Protein AF-A0AAV9S2D0-F1 (afdb_monomer_lite)

Organism: NCBI:txid28760

pLDDT: mean 83.71, std 17.38, range [39.62, 98.62]

Radius of gyration: 31.61 Å; chains: 1; bounding box: 88×66×56 Å

Structure (mmCIF, N/CA/C/O backbone):
data_AF-A0AAV9S2D0-F1
#
_entry.id   AF-A0AAV9S2D0-F1
#
loop_
_atom_site.group_PDB
_atom_site.id
_atom_site.type_symbol
_atom_site.label_atom_id
_atom_site.label_alt_id
_atom_site.label_comp_id
_atom_site.label_asym_id
_atom_site.label_entity_id
_atom_site.label_seq_id
_atom_site.pdbx_PDB_ins_code
_atom_site.Cartn_x
_atom_site.Cartn_y
_atom_site.Cartn_z
_atom_site.occupancy
_atom_site.B_iso_or_equiv
_atom_site.auth_seq_id
_atom_site.auth_comp_id
_atom_site.auth_asym_id
_atom_site.auth_atom_id
_atom_site.pdbx_PDB_model_num
ATOM 1 N N . MET A 1 1 ? 46.816 37.861 12.479 1.00 41.47 1 MET A N 1
ATOM 2 C CA . MET A 1 1 ? 46.351 36.588 11.888 1.00 41.47 1 MET A CA 1
ATOM 3 C C . MET A 1 1 ? 45.526 36.971 10.681 1.00 41.47 1 MET A C 1
ATOM 5 O O . MET A 1 1 ? 44.568 37.700 10.866 1.00 41.47 1 MET A O 1
ATOM 9 N N . ALA A 1 2 ? 46.009 36.647 9.482 1.00 48.88 2 ALA A N 1
ATOM 10 C CA . ALA A 1 2 ? 45.462 37.140 8.220 1.00 48.88 2 ALA A CA 1
ATOM 11 C C . ALA A 1 2 ? 44.070 36.552 7.937 1.00 48.88 2 ALA A C 1
ATOM 13 O O . ALA A 1 2 ? 43.862 35.359 8.165 1.00 48.88 2 ALA A O 1
ATOM 14 N N . ASP A 1 3 ? 43.153 37.400 7.465 1.00 53.09 3 ASP A N 1
ATOM 15 C CA . ASP A 1 3 ? 41.814 37.025 7.012 1.00 53.09 3 ASP A CA 1
ATOM 16 C C . ASP A 1 3 ? 41.915 36.092 5.803 1.00 53.09 3 ASP A C 1
ATOM 18 O O . ASP A 1 3 ? 42.548 36.415 4.800 1.00 53.09 3 ASP A O 1
ATOM 22 N N . MET A 1 4 ? 41.318 34.912 5.933 1.00 60.84 4 MET A N 1
ATOM 23 C CA . MET A 1 4 ? 41.302 33.876 4.908 1.00 60.84 4 MET A CA 1
ATOM 24 C C . MET A 1 4 ? 40.082 34.110 4.006 1.00 60.84 4 MET A C 1
ATOM 26 O O . MET A 1 4 ? 38.946 34.057 4.483 1.00 60.84 4 MET A O 1
ATOM 30 N N . ASP A 1 5 ? 40.312 34.401 2.726 1.00 76.50 5 ASP A N 1
ATOM 31 C CA . ASP A 1 5 ? 39.260 34.724 1.755 1.00 76.50 5 ASP A CA 1
ATOM 32 C C . ASP A 1 5 ? 38.504 33.452 1.311 1.00 76.50 5 ASP A C 1
ATOM 34 O O . ASP A 1 5 ? 38.986 32.322 1.411 1.00 76.50 5 ASP A O 1
ATOM 38 N N . PHE A 1 6 ? 37.291 33.619 0.788 1.00 68.31 6 PHE A N 1
ATOM 39 C CA . PHE A 1 6 ? 36.457 32.574 0.197 1.00 68.31 6 PHE A CA 1
ATOM 40 C C . PHE A 1 6 ? 37.215 31.747 -0.857 1.00 68.31 6 PHE A C 1
ATOM 42 O O . PHE A 1 6 ? 37.008 30.536 -0.979 1.00 68.31 6 PHE A O 1
ATOM 49 N N . THR A 1 7 ? 38.145 32.379 -1.572 1.00 74.31 7 THR A N 1
ATOM 50 C CA . THR A 1 7 ? 39.033 31.732 -2.544 1.00 74.31 7 THR A CA 1
ATOM 51 C C . THR A 1 7 ? 39.986 30.725 -1.883 1.00 74.31 7 THR A C 1
ATOM 53 O O . THR A 1 7 ? 40.169 29.618 -2.399 1.00 74.31 7 THR A O 1
ATOM 56 N N . ASP A 1 8 ? 40.511 31.043 -0.697 1.00 75.38 8 ASP A N 1
ATOM 57 C CA . ASP A 1 8 ? 41.366 30.146 0.090 1.00 75.38 8 ASP A CA 1
ATOM 58 C C . ASP A 1 8 ? 40.566 28.955 0.631 1.00 75.38 8 ASP A C 1
ATOM 60 O O . ASP A 1 8 ? 41.028 27.813 0.617 1.00 75.38 8 ASP A O 1
ATOM 64 N N . LEU A 1 9 ? 39.315 29.194 1.026 1.00 73.00 9 LEU A N 1
ATOM 65 C CA . LEU A 1 9 ? 38.390 28.160 1.497 1.00 73.00 9 LEU A CA 1
ATOM 66 C C . LEU A 1 9 ? 38.052 27.145 0.390 1.00 73.00 9 LEU A C 1
ATOM 68 O O . LEU A 1 9 ? 38.014 25.934 0.631 1.00 73.00 9 LEU A O 1
ATOM 72 N N . ILE A 1 10 ? 37.884 27.621 -0.847 1.00 75.50 10 ILE A N 1
ATOM 73 C CA . ILE A 1 10 ? 37.704 26.772 -2.030 1.00 75.50 10 ILE A CA 1
ATOM 74 C C . ILE A 1 10 ? 38.987 25.988 -2.340 1.00 75.50 10 ILE A C 1
ATOM 76 O O . ILE A 1 10 ? 38.917 24.787 -2.620 1.00 75.50 10 ILE A O 1
ATOM 80 N N . ALA A 1 11 ? 40.159 26.621 -2.255 1.00 75.94 11 ALA A N 1
ATOM 81 C CA . ALA A 1 11 ? 41.440 25.951 -2.478 1.00 75.94 11 ALA A CA 1
ATOM 82 C C . ALA A 1 11 ? 41.682 24.825 -1.456 1.00 75.94 11 ALA A C 1
ATOM 84 O O . ALA A 1 11 ? 42.034 23.705 -1.840 1.00 75.94 11 ALA A O 1
ATOM 85 N N . VAL A 1 12 ? 41.395 25.073 -0.174 1.00 74.50 12 VAL A N 1
ATOM 86 C CA . VAL A 1 12 ? 41.460 24.069 0.899 1.00 74.50 12 VAL A CA 1
ATOM 87 C C . VAL A 1 12 ? 40.458 22.937 0.656 1.00 74.50 12 VAL A C 1
ATOM 89 O O . VAL A 1 12 ? 40.805 21.766 0.817 1.00 74.50 12 VAL A O 1
ATOM 92 N N . PHE A 1 13 ? 39.244 23.240 0.189 1.00 75.69 13 PHE A N 1
ATOM 93 C CA . PHE A 1 13 ? 38.253 22.220 -0.165 1.00 75.69 13 PHE A CA 1
ATOM 94 C C . PHE A 1 13 ? 38.715 21.327 -1.330 1.00 75.69 13 PHE A C 1
ATOM 96 O O . PHE A 1 13 ? 38.557 20.103 -1.274 1.00 75.69 13 PHE A O 1
ATOM 103 N N . TYR A 1 14 ? 39.324 21.901 -2.373 1.00 73.06 14 TYR A N 1
ATOM 104 C CA . TYR A 1 14 ? 39.870 21.127 -3.492 1.00 73.06 14 TYR A CA 1
ATOM 105 C C . TYR A 1 14 ? 41.105 20.309 -3.097 1.00 73.06 14 TYR A C 1
ATOM 107 O O . TYR A 1 14 ? 41.213 19.156 -3.525 1.00 73.06 14 TYR A O 1
ATOM 115 N N . LEU A 1 15 ? 41.980 20.842 -2.239 1.00 69.81 15 LEU A N 1
ATOM 116 C CA . LEU A 1 15 ? 43.112 20.107 -1.665 1.00 69.81 15 LEU A CA 1
ATOM 117 C C . LEU A 1 15 ? 42.633 18.926 -0.814 1.00 69.81 15 LEU A C 1
ATOM 119 O O . LEU A 1 15 ? 43.038 17.789 -1.059 1.00 69.81 15 LEU A O 1
ATOM 123 N N . TRP A 1 16 ? 41.674 19.150 0.085 1.00 69.75 16 TRP A N 1
ATOM 124 C CA . TRP A 1 16 ? 41.064 18.093 0.894 1.00 69.75 16 TRP A CA 1
ATOM 125 C C . TRP A 1 16 ? 40.368 17.028 0.031 1.00 69.75 16 TRP A C 1
ATOM 127 O O . TRP A 1 16 ? 40.470 15.825 0.288 1.00 69.75 16 TRP A O 1
ATOM 137 N N . ARG A 1 17 ? 39.694 17.435 -1.053 1.00 64.12 17 ARG A N 1
ATOM 138 C CA . ARG A 1 17 ? 39.047 16.515 -2.004 1.00 64.12 17 ARG A CA 1
ATOM 139 C C . ARG A 1 17 ? 40.062 15.711 -2.825 1.00 64.12 17 ARG A C 1
ATOM 141 O O . ARG A 1 17 ? 39.818 14.529 -3.097 1.00 64.12 17 ARG A O 1
ATOM 148 N N . ALA A 1 18 ? 41.194 16.309 -3.198 1.00 60.97 18 ALA A N 1
ATOM 149 C CA . ALA A 1 18 ? 42.311 15.616 -3.841 1.00 60.97 18 ALA A CA 1
ATOM 150 C C . ALA A 1 18 ? 42.959 14.595 -2.888 1.00 60.97 18 ALA A C 1
ATOM 152 O O . ALA A 1 18 ? 43.269 13.469 -3.291 1.00 60.97 18 ALA A O 1
ATOM 153 N N . GLU A 1 19 ? 43.063 14.935 -1.606 1.00 56.75 19 GLU A N 1
ATOM 154 C CA . GLU A 1 19 ? 43.605 14.071 -0.560 1.00 56.75 19 GLU A CA 1
ATOM 155 C C . GLU A 1 19 ? 42.662 12.902 -0.220 1.00 56.75 19 GLU A C 1
ATOM 157 O O . GLU A 1 19 ? 43.103 11.760 -0.093 1.00 56.75 19 GLU A O 1
ATOM 162 N N . LYS A 1 20 ? 41.338 13.114 -0.243 1.00 50.97 20 LYS A N 1
ATOM 163 C CA . LYS A 1 20 ? 40.341 12.032 -0.110 1.00 50.97 20 LYS A CA 1
ATOM 164 C C . LYS A 1 20 ? 40.320 11.069 -1.306 1.00 50.97 20 LYS A C 1
ATOM 166 O O . LYS A 1 20 ? 40.021 9.884 -1.132 1.00 50.97 20 LYS A O 1
ATOM 171 N N . ARG A 1 21 ? 40.658 11.538 -2.519 1.00 47.66 21 ARG A N 1
ATOM 172 C CA . ARG A 1 21 ? 40.880 10.671 -3.699 1.00 47.66 21 ARG A CA 1
ATOM 173 C C . ARG A 1 21 ? 42.168 9.851 -3.589 1.00 47.66 21 ARG A C 1
ATOM 175 O O . ARG A 1 21 ? 42.238 8.776 -4.182 1.00 47.66 21 ARG A O 1
ATOM 182 N N . ARG A 1 22 ? 43.125 10.264 -2.753 1.00 44.25 22 ARG A N 1
ATOM 183 C CA . ARG A 1 22 ? 44.229 9.420 -2.270 1.00 44.25 22 ARG A CA 1
ATOM 184 C C . ARG A 1 22 ? 43.786 8.532 -1.100 1.00 44.25 22 ARG A C 1
ATOM 186 O O . ARG A 1 22 ? 44.522 8.346 -0.133 1.00 44.25 22 ARG A O 1
ATOM 193 N N . ARG A 1 23 ? 42.627 7.865 -1.207 1.00 39.62 23 ARG A N 1
ATOM 194 C CA . ARG A 1 23 ? 42.456 6.582 -0.505 1.00 39.62 23 ARG A CA 1
ATOM 195 C C . ARG A 1 23 ? 43.651 5.731 -0.910 1.00 39.62 23 ARG A C 1
ATOM 197 O O . ARG A 1 23 ? 43.763 5.395 -2.087 1.00 39.62 23 ARG A O 1
ATOM 204 N N . ARG A 1 24 ? 44.560 5.482 0.043 1.00 41.97 24 ARG A N 1
ATOM 205 C CA . ARG A 1 24 ? 45.802 4.719 -0.127 1.00 41.97 24 ARG A CA 1
ATOM 206 C C . ARG A 1 24 ? 45.551 3.586 -1.118 1.00 41.97 24 ARG A C 1
ATOM 208 O O . ARG A 1 24 ? 44.893 2.603 -0.772 1.00 41.97 24 ARG A O 1
ATOM 215 N N . ARG A 1 25 ? 46.041 3.737 -2.357 1.00 41.62 25 ARG A N 1
ATOM 216 C CA . ARG A 1 25 ? 46.182 2.604 -3.272 1.00 41.62 25 ARG A CA 1
ATOM 217 C C . ARG A 1 25 ? 46.986 1.597 -2.476 1.00 41.62 25 ARG A C 1
ATOM 219 O O . ARG A 1 25 ? 48.093 1.920 -2.059 1.00 41.62 25 ARG A O 1
ATOM 226 N N . ARG A 1 26 ? 46.360 0.470 -2.139 1.00 41.50 26 ARG A N 1
ATOM 227 C CA . ARG A 1 26 ? 46.943 -0.573 -1.297 1.00 41.50 26 ARG A CA 1
ATOM 228 C C . ARG A 1 26 ? 48.332 -0.899 -1.880 1.00 41.50 26 ARG A C 1
ATOM 230 O O . ARG A 1 26 ? 48.385 -1.465 -2.970 1.00 41.50 26 ARG A O 1
ATOM 237 N N . PRO A 1 27 ? 49.438 -0.476 -1.232 1.00 42.09 27 PRO A N 1
ATOM 238 C CA . PRO A 1 27 ? 50.756 -0.399 -1.874 1.00 42.09 27 PRO A CA 1
ATOM 239 C C . PRO A 1 27 ? 51.387 -1.763 -2.147 1.00 42.09 27 PRO A C 1
ATOM 241 O O . PRO A 1 27 ? 52.429 -1.846 -2.784 1.00 42.09 27 PRO A O 1
ATOM 244 N N . TRP A 1 28 ? 50.770 -2.845 -1.673 1.00 46.47 28 TRP A N 1
ATOM 245 C CA . TRP A 1 28 ? 51.346 -4.184 -1.731 1.00 46.47 28 TRP A CA 1
ATOM 246 C C . TRP A 1 28 ? 51.490 -4.749 -3.144 1.00 46.47 28 TRP A C 1
ATOM 248 O O . TRP A 1 28 ? 52.231 -5.704 -3.325 1.00 46.47 28 TRP A O 1
ATOM 258 N N . VAL A 1 29 ? 50.814 -4.178 -4.146 1.00 47.47 29 VAL A N 1
ATOM 259 C CA . VAL A 1 29 ? 50.986 -4.617 -5.540 1.00 47.47 29 VAL A CA 1
ATOM 260 C C . VAL A 1 29 ? 52.260 -4.013 -6.156 1.00 47.47 29 VAL A C 1
ATOM 262 O O . VAL A 1 29 ? 52.779 -4.554 -7.119 1.00 47.47 29 VAL A O 1
ATOM 265 N N . HIS A 1 30 ? 52.821 -2.929 -5.601 1.00 49.16 30 HIS A N 1
ATOM 266 C CA . HIS A 1 30 ? 53.878 -2.178 -6.286 1.00 49.16 30 HIS A CA 1
ATOM 267 C C . HIS A 1 30 ? 55.286 -2.768 -6.169 1.00 49.16 30 HIS A C 1
ATOM 269 O O . HIS A 1 30 ? 56.038 -2.613 -7.118 1.00 49.16 30 HIS A O 1
ATOM 275 N N . GLN A 1 31 ? 55.659 -3.447 -5.077 1.00 51.59 31 GLN A N 1
ATOM 276 C CA . GLN A 1 31 ? 57.036 -3.960 -4.938 1.00 51.59 31 GLN A CA 1
ATOM 277 C C . GLN A 1 31 ? 57.376 -5.020 -5.994 1.00 51.59 31 GLN A C 1
ATOM 279 O O . GLN A 1 31 ? 58.451 -4.982 -6.576 1.00 51.59 31 GLN A O 1
ATOM 284 N N . ILE A 1 32 ? 56.425 -5.900 -6.311 1.00 52.31 32 ILE A N 1
ATOM 285 C CA . ILE A 1 32 ? 56.572 -6.907 -7.372 1.00 52.31 32 ILE A CA 1
ATOM 286 C C . ILE A 1 32 ? 56.631 -6.243 -8.759 1.00 52.31 32 ILE A C 1
ATOM 288 O O . ILE A 1 32 ? 57.372 -6.671 -9.636 1.00 52.31 32 ILE A O 1
ATOM 292 N N . LEU A 1 33 ? 55.874 -5.160 -8.952 1.00 51.34 33 LEU A N 1
ATOM 293 C CA . LEU A 1 33 ? 55.864 -4.400 -10.205 1.00 51.34 33 LEU A CA 1
ATOM 294 C C . LEU A 1 33 ? 57.087 -3.474 -10.361 1.00 51.34 33 LEU A C 1
ATOM 296 O O . LEU A 1 33 ? 57.372 -3.019 -11.462 1.00 51.34 33 LEU A O 1
ATOM 300 N N . GLN A 1 34 ? 57.809 -3.172 -9.276 1.00 53.88 34 GLN A N 1
ATOM 301 C CA . GLN A 1 34 ? 59.018 -2.337 -9.291 1.00 53.88 34 GLN A CA 1
ATOM 302 C C . GLN A 1 34 ? 60.242 -3.074 -9.853 1.00 53.88 34 GLN A C 1
ATOM 304 O O . GLN A 1 34 ? 61.177 -2.421 -10.297 1.00 53.88 34 GLN A O 1
ATOM 309 N N . GLY A 1 35 ? 60.221 -4.411 -9.887 1.00 52.03 35 GLY A N 1
ATOM 310 C CA . GLY A 1 35 ? 61.251 -5.242 -10.518 1.00 52.03 35 GLY A CA 1
ATOM 311 C C . GLY A 1 35 ? 61.026 -5.509 -12.009 1.00 52.03 35 GLY A C 1
ATOM 312 O O . GLY A 1 35 ? 61.763 -6.297 -12.586 1.00 52.03 35 GLY A O 1
ATOM 313 N N . TRP A 1 36 ? 60.026 -4.885 -12.645 1.00 50.81 36 TRP A N 1
ATOM 314 C CA . TRP A 1 36 ? 59.652 -5.151 -14.044 1.00 50.81 36 TRP A CA 1
ATOM 315 C C . TRP A 1 36 ? 60.776 -4.936 -15.062 1.00 50.81 36 TRP A C 1
ATOM 317 O O . TRP A 1 36 ? 60.791 -5.609 -16.087 1.00 50.81 36 TRP A O 1
ATOM 327 N N . GLU A 1 37 ? 61.721 -4.037 -14.786 1.00 46.72 37 GLU A N 1
ATOM 328 C CA . GLU A 1 37 ? 62.894 -3.833 -15.648 1.00 46.72 37 GLU A CA 1
ATOM 329 C C . GLU A 1 37 ? 64.014 -4.858 -15.404 1.00 46.72 37 GLU A C 1
ATOM 331 O O . GLU A 1 37 ? 64.834 -5.077 -16.290 1.00 46.72 37 GLU A O 1
ATOM 336 N N . GLN A 1 38 ? 64.051 -5.509 -14.234 1.00 49.97 38 GLN A N 1
ATOM 337 C CA . GLN A 1 38 ? 65.050 -6.536 -13.896 1.00 49.97 38 GLN A CA 1
ATOM 338 C C . GLN A 1 38 ? 64.558 -7.963 -14.172 1.00 49.97 38 GLN A C 1
ATOM 340 O O . GLN A 1 38 ? 65.356 -8.837 -14.496 1.00 49.97 38 GLN A O 1
ATOM 345 N N . PHE A 1 39 ? 63.250 -8.198 -14.071 1.00 46.94 39 PHE A N 1
ATOM 346 C CA . PHE A 1 39 ? 62.614 -9.498 -14.248 1.00 46.94 39 PHE A CA 1
ATOM 347 C C . PHE A 1 39 ? 61.685 -9.447 -15.455 1.00 46.94 39 PHE A C 1
ATOM 349 O O . PHE A 1 39 ? 60.468 -9.318 -15.328 1.00 46.94 39 PHE A O 1
ATOM 356 N N . GLY A 1 40 ? 62.260 -9.614 -16.642 1.00 45.50 40 GLY A N 1
ATOM 357 C CA . GLY A 1 40 ? 61.513 -9.890 -17.869 1.00 45.50 40 GLY A CA 1
ATOM 358 C C . GLY A 1 40 ? 60.777 -11.239 -17.871 1.00 45.50 40 GLY A C 1
ATOM 359 O O . GLY A 1 40 ? 60.435 -11.723 -18.943 1.00 45.50 40 GLY A O 1
ATOM 360 N N . ASP A 1 41 ? 60.522 -11.856 -16.713 1.00 50.78 41 ASP A N 1
ATOM 361 C CA . ASP A 1 41 ? 60.015 -13.218 -16.623 1.00 50.78 41 ASP A CA 1
ATOM 362 C C . ASP A 1 41 ? 58.794 -13.339 -15.707 1.00 50.78 41 ASP A C 1
ATOM 364 O O . ASP A 1 41 ? 58.880 -13.454 -14.482 1.00 50.78 41 ASP A O 1
ATOM 368 N N . TYR A 1 42 ? 57.622 -13.440 -16.340 1.00 51.53 42 TYR A N 1
ATOM 369 C CA . TYR A 1 42 ? 56.401 -13.975 -15.722 1.00 51.53 42 TYR A CA 1
ATOM 370 C C . TYR A 1 42 ? 56.629 -15.356 -15.069 1.00 51.53 42 TYR A C 1
ATOM 372 O O . TYR A 1 42 ? 55.866 -15.747 -14.182 1.00 51.53 42 TYR A O 1
ATOM 380 N N . HIS A 1 43 ? 57.684 -16.077 -15.470 1.00 54.88 43 HIS A N 1
ATOM 381 C CA . HIS A 1 43 ? 58.047 -17.398 -14.957 1.00 54.88 43 HIS A CA 1
ATOM 382 C C . HIS A 1 43 ? 58.367 -17.414 -13.456 1.00 54.88 43 HIS A C 1
ATOM 384 O O . HIS A 1 43 ? 58.095 -18.420 -12.799 1.00 54.88 43 HIS A O 1
ATOM 390 N N . HIS A 1 44 ? 58.865 -16.312 -12.885 1.00 58.19 44 HIS A N 1
ATOM 391 C CA . HIS A 1 44 ? 59.256 -16.274 -11.471 1.00 58.19 44 HIS A CA 1
ATOM 392 C C . HIS A 1 44 ? 58.141 -15.805 -10.536 1.00 58.19 44 HIS A C 1
ATOM 394 O O . HIS A 1 44 ? 58.060 -16.272 -9.403 1.00 58.19 44 HIS A O 1
ATOM 400 N N . LEU A 1 45 ? 57.210 -14.974 -11.011 1.00 70.81 45 LEU A N 1
ATOM 401 C CA . LEU A 1 45 ? 56.137 -14.438 -10.169 1.00 70.81 45 LEU A CA 1
ATOM 402 C C . LEU A 1 45 ? 55.228 -15.537 -9.603 1.00 70.81 45 LEU A C 1
ATOM 404 O O . LEU A 1 45 ? 54.894 -15.529 -8.419 1.00 70.81 45 LEU A O 1
ATOM 408 N N . LEU A 1 46 ? 54.825 -16.500 -10.437 1.00 73.44 46 LEU A N 1
ATOM 409 C CA . LEU A 1 46 ? 54.006 -17.617 -9.964 1.00 73.44 46 LEU A CA 1
ATOM 410 C C . LEU A 1 46 ? 54.777 -18.476 -8.952 1.00 73.44 46 LEU A C 1
ATOM 412 O O . LEU A 1 46 ? 54.178 -18.957 -7.992 1.00 73.44 46 LEU A O 1
ATOM 416 N N . GLN A 1 47 ? 56.090 -18.645 -9.143 1.00 76.31 47 GLN A N 1
ATOM 417 C CA . GLN A 1 47 ? 56.954 -19.392 -8.226 1.00 76.31 47 GLN A CA 1
ATOM 418 C C . GLN A 1 47 ? 57.096 -18.676 -6.876 1.00 76.31 47 GLN A C 1
ATOM 420 O O . GLN A 1 47 ? 56.969 -19.322 -5.842 1.00 76.31 47 GLN A O 1
ATOM 425 N N . GLU A 1 48 ? 57.265 -17.353 -6.870 1.00 78.94 48 GLU A N 1
ATOM 426 C CA . GLU A 1 48 ? 57.341 -16.546 -5.648 1.00 78.94 48 GLU A CA 1
ATOM 427 C C . GLU A 1 48 ? 56.014 -16.499 -4.891 1.00 78.94 48 GLU A C 1
ATOM 429 O O . GLU A 1 48 ? 55.979 -16.690 -3.676 1.00 78.94 48 GLU A O 1
ATOM 434 N N . LEU A 1 49 ? 54.898 -16.281 -5.597 1.00 79.62 49 LEU A N 1
ATOM 435 C CA . LEU A 1 49 ? 53.572 -16.275 -4.974 1.00 79.62 49 LEU A CA 1
ATOM 436 C C . LEU A 1 49 ? 53.251 -17.637 -4.356 1.00 79.62 49 LEU A C 1
ATOM 438 O O . LEU A 1 49 ? 52.600 -17.703 -3.320 1.00 79.62 49 LEU A O 1
ATOM 442 N N . ARG A 1 50 ? 53.750 -18.723 -4.950 1.00 82.00 50 ARG A N 1
ATOM 443 C CA . ARG A 1 50 ? 53.666 -20.087 -4.420 1.00 82.00 50 ARG A CA 1
ATOM 444 C C . ARG A 1 50 ? 54.467 -20.294 -3.117 1.00 82.00 50 ARG A C 1
ATOM 446 O O . ARG A 1 50 ? 54.304 -21.335 -2.487 1.00 82.00 50 ARG A O 1
ATOM 453 N N . LEU A 1 51 ? 55.311 -19.366 -2.671 1.00 84.38 51 LEU A N 1
ATOM 454 C CA . LEU A 1 51 ? 56.019 -19.485 -1.384 1.00 84.38 51 LEU A CA 1
ATOM 455 C C . LEU A 1 51 ? 55.215 -18.925 -0.196 1.00 84.38 51 LEU A C 1
ATOM 457 O O . LEU A 1 51 ? 55.543 -19.220 0.949 1.00 84.38 51 LEU A O 1
ATOM 461 N N . ASP A 1 52 ? 54.164 -18.140 -0.451 1.00 85.19 52 ASP A N 1
ATOM 462 C CA . ASP A 1 52 ? 53.334 -17.496 0.575 1.00 85.19 52 ASP A CA 1
ATOM 463 C C . ASP A 1 52 ? 51.852 -17.601 0.185 1.00 85.19 52 ASP A C 1
ATOM 465 O O . ASP A 1 52 ? 51.343 -16.822 -0.626 1.00 85.19 52 ASP A O 1
ATOM 469 N N . ASP A 1 53 ? 51.139 -18.552 0.795 1.00 82.12 53 ASP A N 1
ATOM 470 C CA . ASP A 1 53 ? 49.727 -18.827 0.492 1.00 82.12 53 ASP A CA 1
ATOM 471 C C . ASP A 1 53 ? 48.816 -17.612 0.747 1.00 82.12 53 ASP A C 1
ATOM 473 O O . ASP A 1 53 ? 47.842 -17.386 0.023 1.00 82.12 53 ASP A O 1
ATOM 477 N N . GLY A 1 54 ? 49.148 -16.768 1.728 1.00 82.00 54 GLY A N 1
ATOM 478 C CA . GLY A 1 54 ? 48.391 -15.555 2.020 1.00 82.00 54 GLY A CA 1
ATOM 479 C C . GLY A 1 54 ? 48.560 -14.491 0.934 1.00 82.00 54 GLY A C 1
ATOM 480 O O . GLY A 1 54 ? 47.618 -13.758 0.615 1.00 82.00 54 GLY A O 1
ATOM 481 N N . ARG A 1 55 ? 49.754 -14.360 0.346 1.00 78.31 55 ARG A N 1
ATOM 482 C CA . ARG A 1 55 ? 49.977 -13.515 -0.843 1.00 78.31 55 ARG A CA 1
ATOM 483 C C . ARG A 1 55 ? 49.334 -14.124 -2.080 1.00 78.31 55 ARG A C 1
ATOM 485 O O . ARG A 1 55 ? 48.665 -13.387 -2.805 1.00 78.31 55 ARG A O 1
ATOM 492 N N . PHE A 1 56 ? 49.458 -15.435 -2.269 1.00 83.31 56 PHE A N 1
ATOM 493 C CA . PHE A 1 56 ? 48.844 -16.168 -3.372 1.00 83.31 56 PHE A CA 1
ATOM 494 C C . PHE A 1 56 ? 47.334 -15.930 -3.428 1.00 83.31 56 PHE A C 1
ATOM 496 O O . PHE A 1 56 ? 46.811 -15.453 -4.436 1.00 83.31 56 PHE A O 1
ATOM 503 N N . GLN A 1 57 ? 46.639 -16.151 -2.309 1.00 80.56 57 GLN A N 1
ATOM 504 C CA . GLN A 1 57 ? 45.191 -15.989 -2.228 1.00 80.56 57 GLN A CA 1
ATOM 505 C C . GLN A 1 57 ? 44.754 -14.533 -2.385 1.00 80.56 57 GLN A C 1
ATOM 507 O O . GLN A 1 57 ? 43.708 -14.251 -2.963 1.00 80.56 57 GLN A O 1
ATOM 512 N N . ARG A 1 58 ? 45.549 -13.564 -1.924 1.00 77.44 58 ARG A N 1
ATOM 513 C CA . ARG A 1 58 ? 45.241 -12.143 -2.150 1.00 77.44 58 ARG A CA 1
ATOM 514 C C . ARG A 1 58 ? 45.424 -11.729 -3.609 1.00 77.44 58 ARG A C 1
ATOM 516 O O . ARG A 1 58 ? 44.659 -10.883 -4.075 1.00 77.44 58 ARG A O 1
ATOM 523 N N . PHE A 1 59 ? 46.413 -12.302 -4.293 1.00 78.00 59 PHE A N 1
ATOM 524 C CA . PHE A 1 59 ? 46.726 -12.006 -5.688 1.00 78.00 59 PHE A CA 1
ATOM 525 C C . PHE A 1 59 ? 45.736 -12.684 -6.643 1.00 78.00 59 PHE A C 1
ATOM 527 O O . PHE A 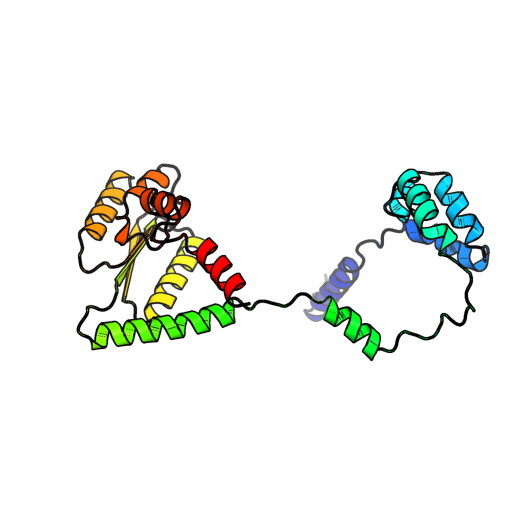1 59 ? 45.035 -11.994 -7.378 1.00 78.00 59 PHE A O 1
ATOM 534 N N . PHE A 1 60 ? 45.614 -14.014 -6.577 1.00 77.88 60 PHE A N 1
ATOM 535 C CA . PHE A 1 60 ? 44.751 -14.805 -7.461 1.00 77.88 60 PHE A CA 1
ATOM 536 C C . PHE A 1 60 ? 43.293 -14.885 -7.002 1.00 77.88 60 PHE A C 1
ATOM 538 O O . PHE A 1 60 ? 42.448 -15.327 -7.771 1.00 77.88 60 PHE A O 1
ATOM 545 N N . ARG A 1 61 ? 42.978 -14.461 -5.767 1.00 83.00 61 ARG A N 1
ATOM 546 C CA . ARG A 1 61 ? 41.638 -14.601 -5.153 1.00 83.00 61 ARG A CA 1
ATOM 547 C C . ARG A 1 61 ? 41.148 -16.051 -5.073 1.00 83.00 61 ARG A C 1
ATOM 549 O O . ARG A 1 61 ? 39.954 -16.283 -4.926 1.00 83.00 61 ARG A O 1
ATOM 556 N N . LEU A 1 62 ? 42.083 -16.996 -5.104 1.00 81.50 62 LEU A N 1
ATOM 557 C CA . LEU A 1 62 ? 41.869 -18.439 -5.064 1.00 81.50 62 LEU A CA 1
ATOM 558 C C . LEU A 1 62 ? 42.862 -19.066 -4.088 1.00 81.50 62 LEU A C 1
ATOM 560 O O . LEU A 1 62 ? 43.977 -18.562 -3.933 1.00 81.50 62 LEU A O 1
ATOM 564 N N . SER A 1 63 ? 42.482 -20.170 -3.447 1.00 86.31 63 SER A N 1
ATOM 565 C CA . SER A 1 63 ? 43.480 -21.019 -2.797 1.00 86.31 63 SER A CA 1
ATOM 566 C C . SER A 1 63 ? 44.397 -21.638 -3.854 1.00 86.31 63 SER A C 1
ATOM 568 O O . SER A 1 63 ? 44.048 -21.759 -5.031 1.00 86.31 63 SER A O 1
ATOM 570 N N . ARG A 1 64 ? 45.580 -22.073 -3.428 1.00 84.25 64 ARG A N 1
ATOM 571 C CA . ARG A 1 64 ? 46.526 -22.765 -4.303 1.00 84.25 64 ARG A CA 1
ATOM 572 C C . ARG A 1 64 ? 45.923 -24.019 -4.934 1.00 84.25 64 ARG A C 1
ATOM 574 O O . ARG A 1 64 ? 46.079 -24.228 -6.127 1.00 84.25 64 ARG A O 1
ATOM 581 N N . THR A 1 65 ? 45.184 -24.799 -4.149 1.00 86.69 65 THR A N 1
ATOM 582 C CA . THR A 1 65 ? 44.465 -25.990 -4.621 1.00 86.69 65 THR A CA 1
ATOM 583 C C . THR A 1 65 ? 43.452 -25.650 -5.709 1.00 86.69 65 THR A C 1
ATOM 585 O O . THR A 1 65 ? 43.528 -26.211 -6.792 1.00 86.69 65 THR A O 1
ATOM 588 N N . GLN A 1 66 ? 42.600 -24.645 -5.487 1.00 85.81 66 GLN A N 1
ATOM 589 C CA . GLN A 1 66 ? 41.638 -24.181 -6.492 1.00 85.81 66 GLN A CA 1
ATOM 590 C C . GLN A 1 66 ? 42.320 -23.713 -7.783 1.00 85.81 66 GLN A C 1
ATOM 592 O O . GLN A 1 66 ? 41.800 -23.928 -8.876 1.00 85.81 66 GLN A O 1
ATOM 597 N N . PHE A 1 67 ? 43.476 -23.058 -7.661 1.00 86.25 67 PHE A N 1
ATOM 598 C CA . PHE A 1 67 ? 44.255 -22.618 -8.810 1.00 86.25 67 PHE A CA 1
ATOM 599 C C . PHE A 1 67 ? 44.834 -23.797 -9.604 1.00 86.25 67 PHE A C 1
ATOM 601 O O . PHE A 1 67 ? 44.704 -23.803 -10.825 1.00 86.25 67 PHE A O 1
ATOM 608 N N . GLU A 1 68 ? 45.436 -24.795 -8.944 1.00 84.31 68 GLU A N 1
ATOM 609 C CA . GLU A 1 68 ? 45.952 -25.996 -9.623 1.00 84.31 68 GLU A CA 1
ATOM 610 C C . GLU A 1 68 ? 44.826 -26.822 -10.254 1.00 84.31 68 GLU A C 1
ATOM 612 O O . GLU A 1 68 ? 44.965 -27.274 -11.389 1.00 84.31 68 GLU A O 1
ATOM 617 N N . ASP A 1 69 ? 43.690 -26.968 -9.568 1.00 83.69 69 ASP A N 1
ATOM 618 C CA . ASP A 1 69 ? 42.519 -27.673 -10.095 1.00 83.69 69 ASP A CA 1
ATOM 619 C C . ASP A 1 69 ? 42.026 -26.999 -11.380 1.00 83.69 69 ASP A C 1
ATOM 621 O O . ASP A 1 69 ? 41.834 -27.653 -12.409 1.00 83.69 69 ASP A O 1
ATOM 625 N N . LEU A 1 70 ? 41.906 -25.669 -11.362 1.00 81.31 70 LEU A N 1
ATOM 626 C CA . LEU A 1 70 ? 41.511 -24.893 -12.531 1.00 81.31 70 LEU A CA 1
ATOM 627 C C . LEU A 1 70 ? 42.554 -25.001 -13.649 1.00 81.31 70 LEU A C 1
ATOM 629 O O . LEU A 1 70 ? 42.189 -25.265 -14.796 1.00 81.31 70 LEU A O 1
ATOM 633 N N . LEU A 1 71 ? 43.843 -24.880 -13.322 1.00 80.50 71 LEU A N 1
ATOM 634 C CA . LEU A 1 71 ? 44.939 -25.038 -14.276 1.00 80.50 71 LEU A CA 1
ATOM 635 C C . LEU A 1 71 ? 44.969 -26.447 -14.883 1.00 80.50 71 LEU A C 1
ATOM 637 O O . LEU A 1 71 ? 45.263 -26.583 -16.064 1.00 80.50 71 LEU A O 1
ATOM 641 N N . SER A 1 72 ? 44.601 -27.491 -14.143 1.00 80.69 72 SER A N 1
ATOM 642 C CA . SER A 1 72 ? 44.494 -28.852 -14.682 1.00 80.69 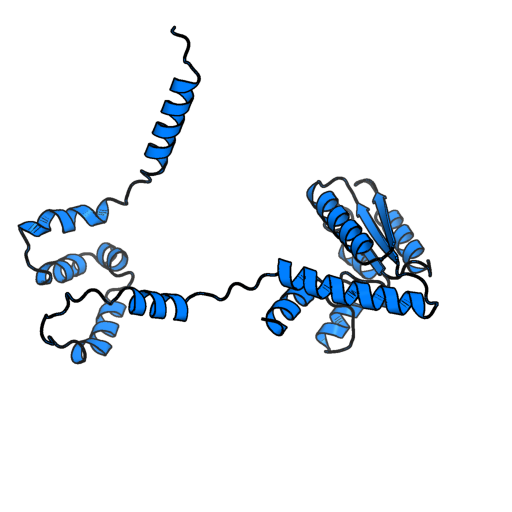72 SER A CA 1
ATOM 643 C C . SER A 1 72 ? 43.355 -28.983 -15.703 1.00 80.69 72 SER A C 1
ATOM 645 O O . SER A 1 72 ? 43.495 -29.687 -16.706 1.00 80.69 72 SER A O 1
ATOM 647 N N . CYS A 1 73 ? 42.260 -28.241 -15.497 1.00 78.50 73 CYS A N 1
ATOM 648 C CA . CYS A 1 73 ? 41.092 -28.239 -16.376 1.00 78.50 73 CYS A CA 1
ATOM 649 C C . CYS A 1 73 ? 41.339 -27.465 -17.675 1.00 78.50 73 CYS A C 1
ATOM 651 O O . CYS A 1 73 ? 40.924 -27.900 -18.752 1.00 78.50 73 CYS A O 1
ATOM 653 N N . VAL A 1 74 ? 41.997 -26.304 -17.587 1.00 75.88 74 VAL A N 1
ATOM 654 C CA . VAL A 1 74 ? 42.185 -25.410 -18.743 1.00 75.88 74 VAL A CA 1
ATOM 655 C C . VAL A 1 74 ? 43.587 -25.464 -19.338 1.00 75.88 74 VAL A C 1
ATOM 657 O O . VAL A 1 74 ? 43.760 -25.086 -20.489 1.00 75.88 74 VAL A O 1
ATOM 660 N N . GLY A 1 75 ? 44.581 -25.977 -18.615 1.00 68.00 75 GLY A N 1
ATOM 661 C CA . GLY A 1 75 ? 45.997 -25.920 -18.988 1.00 68.00 75 GLY A CA 1
ATOM 662 C C . GLY A 1 75 ? 46.304 -26.591 -20.321 1.00 68.00 75 GLY A C 1
ATOM 663 O O . GLY A 1 75 ? 47.020 -26.023 -21.133 1.00 68.00 75 GLY A O 1
ATOM 664 N N . ARG A 1 76 ? 45.672 -27.735 -20.623 1.00 63.34 76 ARG A N 1
ATOM 665 C CA . ARG A 1 76 ? 45.813 -28.406 -21.935 1.00 63.34 76 ARG A CA 1
ATOM 666 C C . ARG A 1 76 ? 45.175 -27.633 -23.097 1.00 63.34 76 ARG A C 1
ATOM 668 O O . ARG A 1 76 ? 45.425 -27.962 -24.250 1.00 63.34 76 ARG A O 1
ATOM 675 N N . ARG A 1 77 ? 44.321 -26.649 -22.799 1.00 64.31 77 ARG A N 1
ATOM 676 C CA . ARG A 1 77 ? 43.669 -25.756 -23.771 1.00 64.31 77 ARG A CA 1
ATOM 677 C C . ARG A 1 77 ? 44.415 -24.428 -23.934 1.00 64.31 77 ARG A C 1
ATOM 679 O O . ARG A 1 77 ? 44.098 -23.677 -24.850 1.00 64.31 77 ARG A O 1
ATOM 686 N N . ILE A 1 78 ? 45.390 -24.138 -23.070 1.00 62.34 78 ILE A N 1
ATOM 687 C CA . ILE A 1 78 ? 46.254 -22.961 -23.173 1.00 62.34 78 ILE A CA 1
ATOM 688 C C . ILE A 1 78 ? 47.440 -23.340 -24.068 1.00 62.34 78 ILE A C 1
ATOM 690 O O . ILE A 1 78 ? 48.402 -23.953 -23.617 1.00 62.34 78 ILE A O 1
ATOM 694 N N . GLY A 1 79 ? 47.351 -23.005 -25.354 1.00 56.31 79 GLY A N 1
ATOM 695 C CA . GLY A 1 79 ? 48.461 -23.093 -26.304 1.00 56.31 79 GLY A CA 1
ATOM 696 C C . GLY A 1 79 ? 48.972 -21.702 -26.678 1.00 56.31 79 GLY A C 1
ATOM 697 O O . GLY A 1 79 ? 48.191 -20.752 -26.739 1.00 56.31 79 GLY A O 1
ATOM 698 N N . LEU A 1 80 ? 50.273 -21.581 -26.956 1.00 52.19 80 LEU A N 1
ATOM 699 C CA . LEU A 1 80 ? 50.834 -20.408 -27.631 1.00 52.19 80 LEU A CA 1
ATOM 700 C C . LEU A 1 80 ? 50.342 -20.413 -29.085 1.00 52.19 80 LEU A C 1
ATOM 702 O O . LEU A 1 80 ? 50.915 -21.078 -29.942 1.00 52.19 80 LEU A O 1
ATOM 706 N N . GLN A 1 81 ? 49.239 -19.715 -29.347 1.00 50.91 81 GLN A N 1
ATOM 707 C CA . GLN A 1 81 ? 48.886 -19.285 -30.698 1.00 50.91 81 GLN A CA 1
ATOM 708 C C . GLN A 1 81 ? 49.590 -17.954 -30.975 1.00 50.91 81 GLN A C 1
ATOM 710 O O . GLN A 1 81 ? 49.780 -17.175 -30.039 1.00 50.91 81 GLN A O 1
ATOM 715 N N . ASP A 1 82 ? 49.999 -17.739 -32.231 1.00 44.84 82 ASP A N 1
ATOM 716 C CA . ASP A 1 82 ? 50.715 -16.556 -32.728 1.00 44.84 82 ASP A CA 1
ATOM 717 C C . ASP A 1 82 ? 50.442 -15.297 -31.897 1.00 44.84 82 ASP A C 1
ATOM 719 O O . ASP A 1 82 ? 49.307 -14.828 -31.776 1.00 44.84 82 ASP A O 1
ATOM 723 N N . THR A 1 83 ? 51.497 -14.725 -31.318 1.00 54.62 83 THR A N 1
ATOM 724 C CA . THR A 1 83 ? 51.438 -13.572 -30.412 1.00 54.62 83 THR A CA 1
ATOM 725 C C . THR A 1 83 ? 51.149 -12.249 -31.138 1.00 54.62 83 THR A C 1
ATOM 727 O O . THR A 1 83 ? 51.713 -11.212 -30.799 1.00 54.62 83 THR A O 1
ATOM 730 N N . ASN A 1 84 ? 50.210 -12.244 -32.087 1.00 45.09 84 ASN A N 1
ATOM 731 C CA . ASN A 1 84 ? 49.576 -11.043 -32.644 1.00 45.09 84 ASN A CA 1
ATOM 732 C C . ASN A 1 84 ? 48.486 -10.462 -31.713 1.00 45.09 84 ASN A C 1
ATOM 734 O O . ASN A 1 84 ? 47.665 -9.640 -32.119 1.00 45.09 84 ASN A O 1
ATOM 738 N N . TYR A 1 85 ? 48.496 -10.835 -30.430 1.00 47.50 85 TYR A N 1
ATOM 739 C CA . TYR A 1 85 ? 47.570 -10.386 -29.383 1.00 47.50 85 TYR A CA 1
ATOM 740 C C . TYR A 1 85 ? 47.801 -8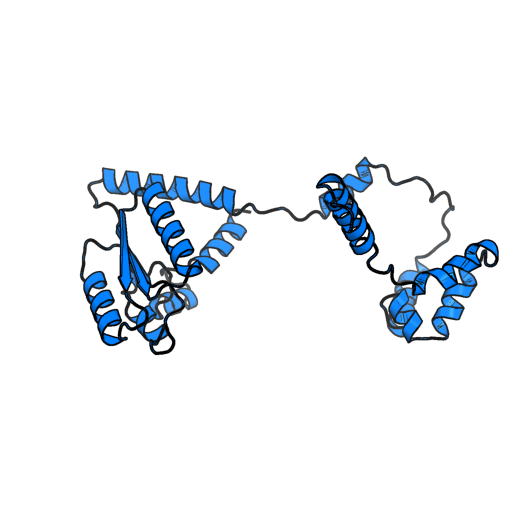.932 -28.916 1.00 47.50 85 TYR A C 1
ATOM 742 O O . TYR A 1 85 ? 47.798 -8.627 -27.723 1.00 47.50 85 TYR A O 1
ATOM 750 N N . ARG A 1 86 ? 47.982 -7.994 -29.853 1.00 48.78 86 ARG A N 1
ATOM 751 C CA . ARG A 1 86 ? 47.890 -6.547 -29.578 1.00 48.78 86 ARG A CA 1
ATOM 752 C C . ARG A 1 86 ? 47.008 -5.781 -30.565 1.00 48.78 86 ARG A C 1
ATOM 754 O O . ARG A 1 86 ? 47.092 -4.559 -30.635 1.00 48.78 86 ARG A O 1
ATOM 761 N N . GLY A 1 87 ? 46.098 -6.455 -31.264 1.00 54.34 87 GLY A N 1
ATOM 762 C CA . GLY A 1 87 ? 44.910 -5.770 -31.769 1.00 54.34 87 GLY A CA 1
ATOM 763 C C . GLY A 1 87 ? 44.017 -5.409 -30.583 1.00 54.34 87 GLY A C 1
ATOM 764 O O . GLY A 1 87 ? 43.479 -6.300 -29.930 1.00 54.34 87 GLY A O 1
ATOM 765 N N . CYS A 1 88 ? 43.876 -4.120 -30.261 1.00 58.62 88 CYS A N 1
ATOM 766 C CA . CYS A 1 88 ? 42.813 -3.693 -29.353 1.00 58.62 88 CYS A CA 1
ATOM 767 C C . CYS A 1 88 ? 41.492 -4.207 -29.933 1.00 58.62 88 CYS A C 1
ATOM 769 O O . CYS A 1 88 ? 41.212 -3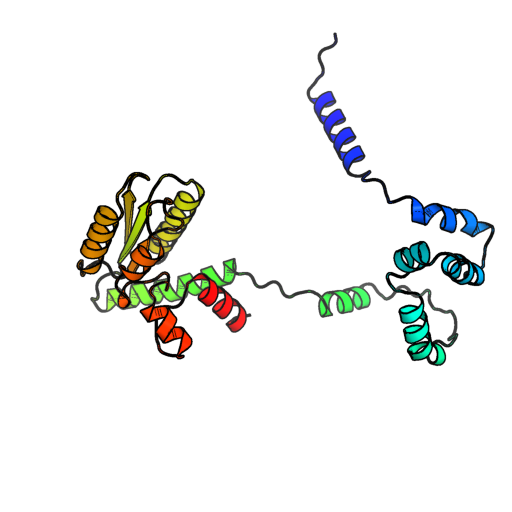.932 -31.101 1.0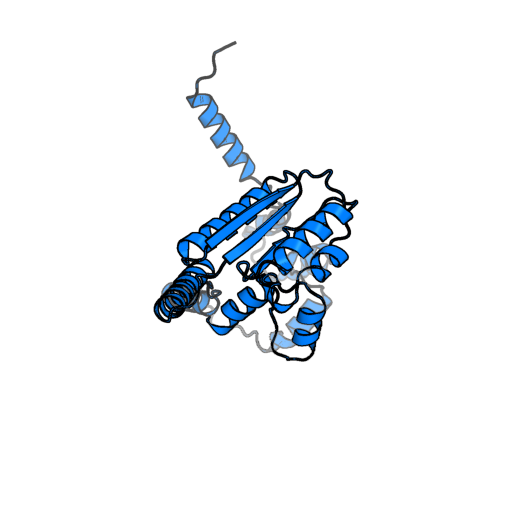0 58.62 88 CYS A O 1
ATOM 771 N N . ILE A 1 89 ? 40.701 -4.947 -29.145 1.00 65.00 89 ILE A N 1
ATOM 772 C CA . ILE A 1 89 ? 39.336 -5.308 -29.543 1.00 65.00 89 ILE A CA 1
ATOM 773 C C . ILE A 1 89 ? 38.658 -4.003 -29.984 1.00 65.00 89 ILE A C 1
ATOM 775 O O . ILE A 1 89 ? 38.639 -3.057 -29.179 1.00 65.00 89 ILE A O 1
ATOM 779 N N . PRO A 1 90 ? 38.150 -3.911 -31.228 1.00 80.19 90 PRO A N 1
ATOM 780 C CA . PRO A 1 90 ? 37.551 -2.688 -31.734 1.00 80.19 90 PRO A CA 1
ATOM 781 C C . PRO A 1 90 ? 36.534 -2.132 -30.739 1.00 80.19 90 PRO A C 1
ATOM 783 O O . PRO A 1 90 ? 35.780 -2.882 -30.115 1.00 80.19 90 PRO A O 1
ATOM 786 N N . THR A 1 91 ? 36.499 -0.808 -30.573 1.00 75.75 91 THR A N 1
ATOM 787 C CA . THR A 1 91 ? 35.614 -0.147 -29.597 1.00 75.75 91 THR A CA 1
ATOM 788 C C . THR A 1 91 ? 34.159 -0.600 -29.746 1.00 75.75 91 THR A C 1
ATOM 790 O O . THR A 1 91 ? 33.473 -0.786 -28.744 1.00 75.75 91 THR A O 1
ATOM 793 N N . ALA A 1 92 ? 33.717 -0.853 -30.982 1.00 76.81 92 ALA A N 1
ATOM 794 C CA . ALA A 1 92 ? 32.391 -1.378 -31.291 1.00 76.81 92 ALA A CA 1
ATOM 795 C C . ALA A 1 92 ? 32.152 -2.788 -30.722 1.00 76.81 92 ALA A C 1
ATOM 797 O O . ALA A 1 92 ? 31.115 -3.037 -30.112 1.00 76.81 92 ALA A O 1
ATOM 798 N N . GLU A 1 93 ? 33.116 -3.700 -30.852 1.00 77.00 93 GLU A N 1
ATOM 799 C CA . GLU A 1 93 ? 33.008 -5.059 -30.312 1.00 77.00 93 GLU A CA 1
ATOM 800 C C . GLU A 1 93 ? 33.045 -5.059 -28.784 1.00 77.00 93 GLU A C 1
ATOM 802 O O . GLU A 1 93 ? 32.201 -5.705 -28.158 1.00 77.00 93 GLU A O 1
ATOM 807 N N . ARG A 1 94 ? 33.932 -4.255 -28.178 1.00 74.88 94 ARG A N 1
ATOM 808 C CA . ARG A 1 94 ? 33.964 -4.034 -26.722 1.00 74.88 94 ARG A CA 1
ATOM 809 C C . ARG A 1 94 ? 32.628 -3.517 -26.206 1.00 74.88 94 ARG A C 1
ATOM 811 O O . ARG A 1 94 ? 32.118 -4.037 -25.220 1.00 74.88 94 ARG A O 1
ATOM 818 N N . LEU A 1 95 ? 32.057 -2.519 -26.881 1.00 76.62 95 LEU A N 1
ATOM 819 C CA . LEU A 1 95 ? 30.749 -1.978 -26.535 1.00 76.62 95 LEU A CA 1
ATOM 820 C C . LEU A 1 95 ? 29.658 -3.043 -26.693 1.00 76.62 95 LEU A C 1
ATOM 822 O O . LEU A 1 95 ? 28.836 -3.184 -25.800 1.00 76.62 95 LEU A O 1
ATOM 826 N N . SER A 1 96 ? 29.685 -3.847 -27.760 1.00 75.56 96 SER A N 1
ATOM 827 C CA . SER A 1 96 ? 28.704 -4.922 -27.975 1.00 75.56 96 SER A CA 1
ATOM 828 C C . SER A 1 96 ? 28.740 -5.994 -26.879 1.00 75.56 96 SER A C 1
ATOM 830 O O . SER A 1 96 ? 27.696 -6.523 -26.503 1.00 75.56 96 SER A O 1
ATOM 832 N N . ILE A 1 97 ? 29.928 -6.311 -26.354 1.00 73.50 97 ILE A N 1
ATOM 833 C CA . ILE A 1 97 ? 30.115 -7.267 -25.257 1.00 73.50 97 ILE A CA 1
ATOM 834 C C . ILE A 1 97 ? 29.644 -6.635 -23.944 1.00 73.50 97 ILE A C 1
ATOM 836 O O . ILE A 1 97 ? 28.892 -7.257 -23.200 1.00 73.50 97 ILE A O 1
ATOM 840 N N . CYS A 1 98 ? 30.013 -5.377 -23.682 1.00 71.25 98 CYS A N 1
ATOM 841 C CA . CYS A 1 98 ? 29.545 -4.649 -22.503 1.00 71.25 98 CYS A CA 1
ATOM 842 C C . CYS A 1 98 ? 28.020 -4.490 -22.485 1.00 71.25 98 CYS A C 1
ATOM 844 O O . CYS A 1 98 ? 27.419 -4.675 -21.436 1.00 71.25 98 CYS A O 1
ATOM 846 N N . LEU A 1 99 ? 27.395 -4.185 -23.625 1.00 73.06 99 LEU A N 1
ATOM 847 C CA . LEU A 1 99 ? 25.945 -4.029 -23.738 1.00 73.06 99 LEU A CA 1
ATOM 848 C C . LEU A 1 99 ? 25.210 -5.370 -23.645 1.00 73.06 99 LEU A C 1
ATOM 850 O O . LEU A 1 99 ? 24.146 -5.421 -23.042 1.00 73.06 99 LEU A O 1
ATOM 854 N N . ARG A 1 100 ? 25.794 -6.468 -24.151 1.00 70.75 100 ARG A N 1
ATOM 855 C CA . ARG A 1 100 ? 25.241 -7.825 -23.973 1.00 70.75 100 ARG A CA 1
ATOM 856 C C . ARG A 1 100 ? 25.176 -8.274 -22.513 1.00 70.75 100 ARG A C 1
ATOM 858 O O . ARG A 1 100 ? 24.342 -9.108 -22.182 1.00 70.75 100 ARG A O 1
ATOM 865 N N . HIS A 1 101 ? 26.039 -7.731 -21.658 1.00 75.25 101 HIS A N 1
ATOM 866 C CA . HIS A 1 101 ? 26.070 -8.018 -20.222 1.00 75.25 101 HIS A CA 1
ATOM 867 C C . HIS A 1 101 ? 25.626 -6.827 -19.362 1.00 75.25 101 HIS A C 1
ATOM 869 O O . HIS A 1 101 ? 25.764 -6.867 -18.138 1.00 75.25 101 HIS A O 1
ATOM 875 N N . ALA A 1 102 ? 25.109 -5.762 -19.977 1.00 82.19 102 ALA A N 1
ATOM 876 C CA . ALA A 1 102 ? 24.579 -4.629 -19.242 1.00 82.19 102 ALA A CA 1
ATOM 877 C C . ALA A 1 102 ? 23.215 -5.009 -18.666 1.00 82.19 102 ALA A C 1
ATOM 879 O O . ALA A 1 102 ? 22.348 -5.521 -19.372 1.00 82.19 102 ALA A O 1
ATOM 880 N N . ALA A 1 103 ? 23.025 -4.751 -17.373 1.00 84.50 103 ALA A N 1
ATOM 881 C CA . ALA A 1 103 ? 21.724 -4.919 -16.750 1.00 84.50 103 ALA A CA 1
ATOM 882 C C . ALA A 1 103 ? 20.703 -3.994 -17.427 1.00 84.50 103 ALA A C 1
ATOM 884 O O . ALA A 1 103 ? 20.970 -2.807 -17.637 1.00 84.50 103 ALA A O 1
ATOM 885 N N . VAL A 1 104 ? 19.527 -4.537 -17.735 1.00 87.31 104 VAL A N 1
ATOM 886 C CA . VAL A 1 104 ? 18.388 -3.734 -18.182 1.00 87.31 104 VAL A CA 1
ATOM 887 C C . VAL A 1 104 ? 17.847 -2.975 -16.974 1.00 87.31 104 VAL A C 1
ATOM 889 O O . VAL A 1 104 ? 17.544 -3.564 -15.936 1.00 87.31 104 VAL A O 1
ATOM 892 N N . VAL A 1 105 ? 17.757 -1.651 -17.091 1.00 89.12 105 VAL A N 1
ATOM 893 C CA . VAL A 1 105 ? 17.213 -0.801 -16.029 1.00 89.12 105 VAL A CA 1
ATOM 894 C C . VAL A 1 105 ? 15.693 -0.793 -16.134 1.00 89.12 105 VAL A C 1
ATOM 896 O O . VAL A 1 105 ? 15.139 -0.217 -17.067 1.00 89.12 105 VAL A O 1
ATOM 899 N N . ILE A 1 106 ? 15.018 -1.384 -15.150 1.00 92.81 106 ILE A N 1
ATOM 900 C CA . ILE A 1 106 ? 13.559 -1.312 -15.028 1.00 92.81 106 ILE A CA 1
ATOM 901 C C . ILE A 1 106 ? 13.198 -0.012 -14.301 1.00 92.81 106 ILE A C 1
ATOM 903 O O . ILE A 1 106 ? 13.465 0.155 -13.108 1.00 92.81 106 ILE A O 1
ATOM 907 N N . SER A 1 107 ? 12.592 0.931 -15.023 1.00 93.94 107 SER A N 1
ATOM 908 C CA . SER A 1 107 ? 12.176 2.225 -14.474 1.00 93.94 107 SER A CA 1
ATOM 909 C C . SER A 1 107 ? 10.839 2.109 -13.735 1.00 93.94 107 SER A C 1
ATOM 911 O O . SER A 1 107 ? 9.768 2.264 -14.321 1.00 93.94 107 SER A O 1
ATOM 913 N N . GLY A 1 108 ? 10.886 1.899 -12.415 1.00 93.88 108 GLY A N 1
ATOM 914 C CA . GLY A 1 108 ? 9.677 1.882 -11.577 1.00 93.88 108 GLY A CA 1
ATOM 915 C C . GLY A 1 108 ? 8.872 3.186 -11.642 1.00 93.88 108 GLY A C 1
ATOM 916 O O . GLY A 1 108 ? 7.648 3.168 -11.566 1.00 93.88 108 GLY A O 1
ATOM 917 N N . THR A 1 109 ? 9.538 4.322 -11.867 1.00 93.50 109 THR A N 1
ATOM 918 C CA . THR A 1 109 ? 8.881 5.626 -12.035 1.00 93.50 109 THR A CA 1
ATOM 919 C C . THR A 1 109 ? 8.033 5.686 -13.303 1.00 93.50 109 THR A C 1
ATOM 921 O O . THR A 1 109 ? 6.938 6.246 -13.293 1.00 93.50 109 THR A O 1
ATOM 924 N N . GLU A 1 110 ? 8.539 5.152 -14.414 1.00 94.19 110 GLU A N 1
ATOM 925 C CA . GLU A 1 110 ? 7.792 5.116 -15.672 1.00 94.19 110 GLU A CA 1
ATOM 926 C C . GLU A 1 110 ? 6.613 4.153 -15.577 1.00 94.19 110 GLU A C 1
ATOM 928 O O . GLU A 1 110 ? 5.494 4.517 -15.942 1.00 94.19 110 GLU A O 1
ATOM 933 N N . LEU A 1 111 ? 6.842 2.988 -14.969 1.00 94.44 111 LEU A N 1
ATOM 934 C CA . LEU A 1 111 ? 5.794 2.009 -14.731 1.00 94.44 111 LEU A CA 1
ATOM 935 C C . LEU A 1 111 ? 4.680 2.553 -13.831 1.00 94.44 111 LEU A C 1
ATOM 937 O O . LEU A 1 111 ? 3.504 2.432 -14.166 1.00 94.44 111 LEU A O 1
ATOM 941 N N . ALA A 1 112 ? 5.031 3.234 -12.738 1.00 93.94 112 ALA A N 1
ATOM 942 C CA . ALA A 1 112 ? 4.055 3.875 -11.863 1.00 93.94 112 ALA A CA 1
ATOM 943 C C . ALA A 1 112 ? 3.208 4.914 -12.617 1.00 93.94 112 ALA A C 1
ATOM 945 O O . ALA A 1 112 ? 1.995 4.953 -12.444 1.00 93.94 112 ALA A O 1
ATOM 946 N N . ARG A 1 113 ? 3.805 5.720 -13.510 1.00 94.25 113 ARG A N 1
ATOM 947 C CA . ARG A 1 113 ? 3.041 6.669 -14.348 1.00 94.25 113 ARG A CA 1
ATOM 948 C C . ARG A 1 113 ? 2.089 5.967 -15.309 1.00 94.25 113 ARG A C 1
ATOM 950 O O . ARG A 1 113 ? 1.011 6.491 -15.578 1.00 94.25 113 ARG A O 1
ATOM 957 N N . GLN A 1 114 ? 2.488 4.827 -15.866 1.00 94.81 114 GLN A N 1
ATOM 958 C CA . GLN A 1 114 ? 1.602 4.028 -16.703 1.00 94.81 114 GLN A CA 1
ATOM 959 C C . GLN A 1 114 ? 0.409 3.515 -15.888 1.00 94.81 114 GLN A C 1
ATOM 961 O O . GLN A 1 114 ? -0.727 3.795 -16.260 1.00 94.81 114 GLN A O 1
ATOM 966 N N . ILE A 1 115 ? 0.670 2.871 -14.749 1.00 95.12 115 ILE A N 1
ATOM 967 C CA . ILE A 1 115 ? -0.363 2.345 -13.846 1.00 95.12 115 ILE A CA 1
ATOM 968 C C . ILE A 1 115 ? -1.290 3.466 -13.358 1.00 95.12 115 ILE A C 1
ATOM 970 O O . ILE A 1 115 ? -2.502 3.297 -13.322 1.00 95.12 115 ILE A O 1
ATOM 974 N N . HIS A 1 116 ? -0.755 4.648 -13.048 1.00 95.19 116 HIS A N 1
ATOM 975 C CA . HIS A 1 116 ? -1.574 5.791 -12.648 1.00 95.19 116 HIS A CA 1
ATOM 976 C C . HIS A 1 116 ? -2.566 6.222 -13.734 1.00 95.19 116 HIS A C 1
ATOM 978 O O . HIS A 1 116 ? -3.704 6.546 -13.417 1.00 95.19 116 HIS A O 1
ATOM 984 N N . ARG A 1 117 ? -2.162 6.210 -15.011 1.00 95.81 117 ARG A N 1
ATOM 985 C CA . ARG A 1 117 ? -3.073 6.529 -16.123 1.00 95.81 117 ARG A CA 1
ATOM 986 C C . ARG A 1 117 ? -4.163 5.473 -16.292 1.00 95.81 117 ARG A C 1
ATOM 988 O O . ARG A 1 117 ? -5.300 5.837 -16.569 1.00 95.81 117 ARG A O 1
ATOM 995 N N . GLU A 1 118 ? -3.816 4.198 -16.116 1.00 96.44 118 GLU A N 1
ATOM 996 C CA . GLU A 1 118 ? -4.774 3.084 -16.129 1.00 96.44 118 GLU A CA 1
ATOM 997 C C . GLU A 1 118 ? -5.823 3.283 -15.019 1.00 96.44 118 GLU A C 1
ATOM 999 O O . GLU A 1 118 ? -7.010 3.389 -15.310 1.00 96.44 118 GLU A O 1
ATOM 1004 N N . ILE A 1 119 ? -5.376 3.480 -13.773 1.00 96.62 119 ILE A N 1
ATOM 1005 C CA . ILE A 1 119 ? -6.261 3.678 -12.615 1.00 96.62 119 ILE A CA 1
ATOM 1006 C C . ILE A 1 119 ? -7.118 4.939 -12.758 1.00 96.62 119 ILE A C 1
ATOM 1008 O O . ILE A 1 119 ? -8.300 4.910 -12.433 1.00 96.62 119 ILE A O 1
ATOM 1012 N N . GLN A 1 120 ? -6.550 6.053 -13.229 1.00 97.12 120 GLN A N 1
ATOM 1013 C CA . GLN A 1 120 ? -7.309 7.293 -13.396 1.00 97.12 120 GLN A CA 1
ATOM 1014 C C . GLN A 1 120 ? -8.478 7.097 -14.372 1.00 97.12 120 GLN A C 1
ATOM 1016 O O . GLN A 1 120 ? -9.591 7.530 -14.078 1.00 97.12 120 GLN A O 1
ATOM 1021 N N . ARG A 1 121 ? -8.245 6.397 -15.491 1.00 97.25 121 ARG A N 1
ATOM 1022 C CA . ARG A 1 121 ? -9.309 6.054 -16.441 1.00 97.25 121 ARG A CA 1
ATOM 1023 C C . ARG A 1 121 ? -10.372 5.174 -15.784 1.00 97.25 121 ARG A C 1
ATOM 1025 O O . ARG A 1 121 ? -11.554 5.470 -15.915 1.00 97.25 121 ARG A O 1
ATOM 1032 N N . ASP A 1 122 ? -9.963 4.153 -15.035 1.00 97.19 122 ASP A N 1
ATOM 1033 C CA . ASP A 1 122 ? -10.897 3.248 -14.354 1.00 97.19 122 ASP A CA 1
ATOM 1034 C C . ASP A 1 122 ? -11.764 3.996 -13.320 1.00 97.19 122 ASP A C 1
ATOM 1036 O O . ASP A 1 122 ? -12.963 3.742 -13.195 1.00 97.19 122 ASP A O 1
ATOM 1040 N N . VAL A 1 123 ? -11.188 4.967 -12.599 1.00 97.38 123 VAL A N 1
ATOM 1041 C CA . VAL A 1 123 ? -11.918 5.828 -11.653 1.00 97.38 123 VAL A CA 1
ATOM 1042 C C . VAL A 1 123 ? -12.898 6.752 -12.380 1.00 97.38 123 VAL A C 1
ATOM 1044 O O . VAL A 1 123 ? -14.031 6.921 -11.926 1.00 97.38 123 VAL A O 1
ATOM 1047 N N . GLU A 1 124 ? -12.485 7.358 -13.493 1.00 96.69 124 GLU A N 1
ATOM 1048 C CA . GLU A 1 124 ? -13.349 8.210 -14.317 1.00 96.69 124 GLU A CA 1
ATOM 1049 C C . GLU A 1 124 ? -14.532 7.420 -14.887 1.00 96.69 124 GLU A C 1
ATOM 1051 O O . GLU A 1 124 ? -15.675 7.869 -14.775 1.00 96.69 124 GLU A O 1
ATOM 1056 N N . GLU A 1 125 ? -14.283 6.220 -15.413 1.00 97.75 125 GLU A N 1
ATOM 1057 C CA . GLU A 1 125 ? -15.324 5.308 -15.886 1.00 97.75 125 GLU A CA 1
ATOM 1058 C C . GLU A 1 125 ? -16.274 4.922 -14.749 1.00 97.75 125 GLU A C 1
ATOM 1060 O O . GLU A 1 125 ? -17.490 5.033 -14.901 1.00 97.75 125 GLU A O 1
ATOM 1065 N N . LEU A 1 126 ? -15.753 4.531 -13.584 1.00 96.88 126 LEU A N 1
ATOM 1066 C CA . LEU A 1 126 ? -16.568 4.144 -12.431 1.00 96.88 126 LEU A CA 1
ATOM 1067 C C . LEU A 1 126 ? -17.531 5.264 -12.010 1.00 96.88 126 LEU A C 1
ATOM 1069 O O . LEU A 1 126 ? -18.720 5.006 -11.801 1.00 96.88 126 LEU A O 1
ATOM 1073 N N . VAL A 1 127 ? -17.041 6.505 -11.949 1.00 96.38 127 VAL A N 1
ATOM 1074 C CA . VAL A 1 127 ? -17.851 7.686 -11.613 1.00 96.38 127 VAL A CA 1
ATOM 1075 C C . VAL A 1 127 ? -18.849 8.024 -12.725 1.00 96.38 127 VAL A C 1
ATOM 1077 O O . VAL A 1 127 ? -19.995 8.361 -12.427 1.00 96.38 127 VAL A O 1
ATOM 1080 N N . ALA A 1 128 ? -18.465 7.898 -13.998 1.00 96.94 128 ALA A N 1
ATOM 1081 C CA . ALA A 1 128 ? -19.362 8.136 -15.132 1.00 96.94 128 ALA A CA 1
ATOM 1082 C C . ALA A 1 128 ? -20.561 7.170 -15.152 1.00 96.94 128 ALA A C 1
ATOM 1084 O O . ALA A 1 128 ? -21.654 7.553 -15.566 1.00 96.94 128 ALA A O 1
ATOM 1085 N N . HIS A 1 129 ? -20.388 5.951 -14.633 1.00 97.38 129 HIS A N 1
ATOM 1086 C CA . HIS A 1 129 ? -21.468 4.976 -14.444 1.00 97.38 129 HIS A CA 1
ATOM 1087 C C . HIS A 1 129 ? -22.364 5.264 -13.220 1.00 97.38 129 HIS A C 1
ATOM 1089 O O . HIS A 1 129 ? -23.213 4.445 -12.873 1.00 97.38 129 HIS A O 1
ATOM 1095 N N . GLY A 1 130 ? -22.198 6.411 -12.554 1.00 95.81 130 GLY A N 1
ATOM 1096 C CA . GLY A 1 130 ? -23.021 6.830 -11.416 1.00 95.81 130 GLY A CA 1
ATOM 1097 C C . GLY A 1 130 ? -22.590 6.246 -10.069 1.00 95.81 130 GLY A C 1
ATOM 1098 O O . GLY A 1 130 ? -23.287 6.446 -9.074 1.00 95.81 130 GLY A O 1
ATOM 1099 N N . ASN A 1 131 ? -21.452 5.546 -10.007 1.00 95.94 131 ASN A N 1
ATOM 1100 C CA . ASN A 1 131 ? -20.903 5.081 -8.737 1.00 95.94 131 ASN A CA 1
ATOM 1101 C C . ASN A 1 131 ? -20.242 6.233 -7.978 1.00 95.94 131 ASN A C 1
ATOM 1103 O O . ASN A 1 131 ? -19.778 7.222 -8.552 1.00 95.94 131 ASN A O 1
ATOM 1107 N N . MET A 1 132 ? -20.147 6.078 -6.661 1.00 94.38 132 MET A N 1
ATOM 1108 C CA . MET A 1 132 ? -19.409 7.032 -5.850 1.00 94.38 132 MET A CA 1
ATOM 1109 C C . MET A 1 132 ? -17.915 6.977 -6.132 1.00 94.38 132 MET A C 1
ATOM 1111 O O . MET A 1 132 ? -17.331 5.910 -6.312 1.00 94.38 132 MET A O 1
ATOM 1115 N N . ARG A 1 133 ? -17.294 8.158 -6.120 1.00 95.75 133 ARG A N 1
ATOM 1116 C CA . ARG A 1 133 ? -15.842 8.291 -6.207 1.00 95.75 133 ARG A CA 1
ATOM 1117 C C . ARG A 1 133 ? -15.199 7.514 -5.049 1.00 95.75 133 ARG A C 1
ATOM 1119 O O . ARG A 1 133 ? -15.624 7.720 -3.910 1.00 95.75 133 ARG A O 1
ATOM 1126 N N . PRO A 1 134 ? -14.177 6.677 -5.304 1.00 97.31 134 PRO A N 1
ATOM 1127 C CA . PRO A 1 134 ? -13.498 5.954 -4.241 1.00 97.31 134 PRO A CA 1
ATOM 1128 C C . PRO A 1 134 ? -12.920 6.904 -3.191 1.00 97.31 134 PRO A C 1
ATOM 1130 O O . PRO A 1 134 ? -12.485 8.023 -3.505 1.00 97.31 134 PRO A O 1
ATOM 1133 N N . HIS A 1 135 ? -12.905 6.441 -1.945 1.00 97.44 135 HIS A N 1
ATOM 1134 C CA . HIS A 1 135 ? -12.369 7.196 -0.821 1.00 97.44 135 HIS A CA 1
ATOM 1135 C C . HIS A 1 135 ? -11.336 6.388 -0.039 1.00 97.44 135 HIS A C 1
ATOM 1137 O O . HIS A 1 135 ? -11.612 5.265 0.392 1.00 97.44 135 HIS A O 1
ATOM 1143 N N . LEU A 1 136 ? -10.165 6.986 0.167 1.00 97.69 136 LEU A N 1
ATOM 1144 C CA . LEU A 1 136 ? -9.054 6.427 0.922 1.00 97.69 136 LEU A CA 1
ATOM 1145 C C . LEU A 1 136 ? -8.932 7.109 2.289 1.00 97.69 136 LEU A C 1
ATOM 1147 O O . LEU A 1 136 ? -8.520 8.264 2.384 1.00 97.69 136 LEU A O 1
ATOM 1151 N N . GLY A 1 137 ? -9.233 6.368 3.349 1.00 97.44 137 GLY A N 1
ATOM 1152 C CA . GLY A 1 137 ? -8.964 6.782 4.718 1.00 97.44 137 GLY A CA 1
ATOM 1153 C C . GLY A 1 137 ? -7.535 6.442 5.128 1.00 97.44 137 GLY A C 1
ATOM 1154 O O . GLY A 1 137 ? -7.097 5.300 4.978 1.00 97.44 137 GLY A O 1
ATOM 1155 N N . VAL A 1 138 ? -6.813 7.416 5.678 1.00 97.19 138 VAL A N 1
ATOM 1156 C CA . VAL A 1 138 ? -5.456 7.224 6.199 1.00 97.19 138 VAL A CA 1
ATOM 1157 C C . VAL A 1 138 ? -5.408 7.596 7.671 1.00 97.19 138 VAL A C 1
ATOM 1159 O O . VAL A 1 138 ? -5.803 8.698 8.039 1.00 97.19 138 VAL A O 1
ATOM 1162 N N . ILE A 1 139 ? -4.895 6.707 8.517 1.00 97.50 139 ILE A N 1
ATOM 1163 C CA . ILE A 1 139 ? -4.623 7.001 9.926 1.00 97.50 139 ILE A CA 1
ATOM 1164 C C . ILE A 1 139 ? -3.112 7.115 10.116 1.00 97.50 139 ILE A C 1
ATOM 1166 O O . ILE A 1 139 ? -2.361 6.210 9.749 1.00 97.50 139 ILE A O 1
ATOM 1170 N N . LEU A 1 140 ? -2.673 8.228 10.698 1.00 97.12 140 LEU A N 1
ATOM 1171 C CA . LEU A 1 140 ? -1.282 8.485 11.059 1.00 97.12 140 LEU A CA 1
ATOM 1172 C C . LEU A 1 140 ? -1.183 8.663 12.575 1.00 97.12 140 LEU A C 1
ATOM 1174 O O . LEU A 1 140 ? -1.891 9.496 13.140 1.00 97.12 140 LEU A O 1
ATOM 1178 N N . VAL A 1 141 ? -0.304 7.898 13.221 1.00 97.50 141 VAL A N 1
ATOM 1179 C CA . VAL A 1 141 ? -0.058 7.983 14.665 1.00 97.50 141 VAL A CA 1
ATOM 1180 C C . VAL A 1 141 ? 1.345 8.525 14.915 1.00 97.50 141 VAL A C 1
ATOM 1182 O O . VAL A 1 141 ? 2.326 7.973 14.425 1.00 97.50 141 VAL A O 1
ATOM 1185 N N . GLY A 1 142 ? 1.440 9.587 15.713 1.00 94.06 142 GLY A N 1
ATOM 1186 C CA . GLY A 1 142 ? 2.703 10.240 16.047 1.00 94.06 142 GLY A CA 1
ATOM 1187 C C . GLY A 1 142 ? 3.194 11.223 14.982 1.00 94.06 142 GLY A C 1
ATOM 1188 O O . GLY A 1 142 ? 2.468 11.592 14.063 1.00 94.06 142 GLY A O 1
ATOM 1189 N N . ASP A 1 143 ? 4.446 11.656 15.144 1.00 90.38 143 ASP A N 1
ATOM 1190 C CA . ASP A 1 143 ? 5.048 12.757 14.378 1.00 90.38 143 ASP A CA 1
ATOM 1191 C C . ASP A 1 143 ? 6.354 12.377 13.671 1.00 90.38 143 ASP A C 1
ATOM 1193 O O . ASP A 1 143 ? 7.215 13.219 13.414 1.00 90.38 143 ASP A O 1
ATOM 1197 N N . ASP A 1 144 ? 6.513 11.100 13.322 1.00 91.06 144 ASP A N 1
ATOM 1198 C CA . ASP A 1 144 ? 7.676 10.653 12.561 1.00 91.06 144 ASP A CA 1
ATOM 1199 C C . ASP A 1 144 ? 7.731 11.340 11.171 1.00 91.06 144 ASP A C 1
ATOM 1201 O O . ASP A 1 144 ? 6.814 11.172 10.354 1.00 91.06 144 ASP A O 1
ATOM 1205 N N . PRO A 1 145 ? 8.796 12.106 10.848 1.00 90.31 145 PRO A N 1
ATOM 1206 C CA . PRO A 1 145 ? 8.877 12.859 9.594 1.00 90.31 145 PRO A CA 1
ATOM 1207 C C . PRO A 1 145 ? 8.830 11.982 8.337 1.00 90.31 145 PRO A C 1
ATOM 1209 O O . PRO A 1 145 ? 8.346 12.420 7.283 1.00 90.31 145 PRO A O 1
ATOM 1212 N N . ALA A 1 146 ? 9.335 10.746 8.422 1.00 89.56 146 ALA A N 1
ATOM 1213 C CA . ALA A 1 146 ? 9.285 9.816 7.302 1.00 89.56 146 ALA A CA 1
ATOM 1214 C C . ALA A 1 146 ? 7.839 9.369 7.047 1.00 89.56 146 ALA A C 1
ATOM 1216 O O . ALA A 1 146 ? 7.369 9.463 5.911 1.00 89.56 146 ALA A O 1
ATOM 1217 N N . SER A 1 147 ? 7.106 8.995 8.095 1.00 90.75 147 SER A N 1
ATOM 1218 C CA . SER A 1 147 ? 5.681 8.645 8.041 1.00 90.75 147 SER A CA 1
ATOM 1219 C C . SER A 1 147 ? 4.827 9.768 7.449 1.00 90.75 147 SER A C 1
ATOM 1221 O O . SER A 1 147 ? 4.044 9.523 6.529 1.00 90.75 147 SER A O 1
ATOM 1223 N N . HIS A 1 148 ? 5.050 11.019 7.869 1.00 89.62 148 HIS A N 1
ATOM 1224 C CA . HIS A 1 148 ? 4.394 12.200 7.285 1.00 89.62 148 HIS A CA 1
ATOM 1225 C C . HIS A 1 148 ? 4.649 12.324 5.776 1.00 89.62 148 HIS A C 1
ATOM 1227 O O . HIS A 1 148 ? 3.731 12.575 4.990 1.00 89.62 148 HIS A O 1
ATOM 1233 N N . THR A 1 149 ? 5.891 12.102 5.343 1.00 91.88 149 THR A N 1
ATOM 1234 C CA . THR A 1 149 ? 6.262 12.141 3.921 1.00 91.88 149 THR A CA 1
ATOM 1235 C C . THR A 1 149 ? 5.580 11.024 3.126 1.00 91.88 149 THR A C 1
ATOM 1237 O O . THR A 1 149 ? 5.066 11.273 2.032 1.00 91.88 149 THR A O 1
ATOM 1240 N N . TYR A 1 150 ? 5.530 9.806 3.671 1.00 89.25 150 TYR A N 1
ATOM 1241 C CA . TYR A 1 150 ? 4.839 8.677 3.047 1.00 89.25 150 TYR A CA 1
ATOM 1242 C C . TYR A 1 150 ? 3.340 8.940 2.894 1.00 89.25 150 TYR A C 1
ATOM 1244 O O . TYR A 1 150 ? 2.806 8.788 1.794 1.00 89.25 150 TYR A O 1
ATOM 1252 N N . VAL A 1 151 ? 2.673 9.403 3.952 1.00 92.19 151 VAL A N 1
ATOM 1253 C CA . VAL A 1 151 ? 1.237 9.719 3.923 1.00 92.19 151 VAL A CA 1
ATOM 1254 C C . VAL A 1 151 ? 0.935 10.843 2.937 1.00 92.19 151 VAL A C 1
ATOM 1256 O O . VAL A 1 151 ? -0.007 10.735 2.149 1.00 92.19 151 VAL A O 1
ATOM 1259 N N . LYS A 1 152 ? 1.771 11.885 2.896 1.00 92.44 152 LYS A N 1
ATOM 1260 C CA . LYS A 1 152 ? 1.654 12.973 1.916 1.00 92.44 152 LYS A CA 1
ATOM 1261 C C . LYS A 1 152 ? 1.777 12.473 0.476 1.00 92.44 152 LYS A C 1
ATOM 1263 O O . LYS A 1 152 ? 1.052 12.930 -0.404 1.00 92.44 152 LYS A O 1
ATOM 1268 N N . ASN A 1 153 ? 2.688 11.539 0.216 1.00 92.06 153 ASN A N 1
ATOM 1269 C CA . ASN A 1 153 ? 2.835 10.955 -1.115 1.00 92.06 153 ASN A CA 1
ATOM 1270 C C . ASN A 1 153 ? 1.624 10.086 -1.488 1.00 92.06 153 ASN A C 1
ATOM 1272 O O . ASN A 1 153 ? 1.149 10.190 -2.618 1.00 92.06 153 ASN A O 1
ATOM 1276 N N . LYS A 1 154 ? 1.090 9.294 -0.546 1.00 90.44 154 LYS A N 1
ATOM 1277 C CA . LYS A 1 154 ? -0.118 8.470 -0.745 1.00 90.44 154 LYS A CA 1
ATOM 1278 C C . LYS A 1 154 ? -1.352 9.331 -1.045 1.00 90.44 154 LYS A C 1
ATOM 1280 O O . LYS A 1 154 ? -2.030 9.099 -2.040 1.00 90.44 154 LYS A O 1
ATOM 1285 N N . THR A 1 155 ? -1.598 10.368 -0.246 1.00 91.06 155 THR A N 1
ATOM 1286 C CA . THR A 1 155 ? -2.711 11.314 -0.465 1.00 91.06 155 THR A CA 1
ATOM 1287 C C . THR A 1 155 ? -2.548 12.098 -1.763 1.00 91.06 155 THR A C 1
ATOM 1289 O O . THR A 1 155 ? -3.495 12.223 -2.532 1.00 91.06 155 THR A O 1
ATOM 1292 N N . ARG A 1 156 ? -1.333 12.558 -2.090 1.00 92.00 156 ARG A N 1
ATOM 1293 C CA . ARG A 1 156 ? -1.069 13.205 -3.384 1.00 92.00 156 ARG A CA 1
ATOM 1294 C C . ARG A 1 156 ? -1.350 12.271 -4.561 1.00 92.00 156 ARG A C 1
ATOM 1296 O O . ARG A 1 156 ? -1.915 12.724 -5.554 1.00 92.00 156 ARG A O 1
ATOM 1303 N N . ALA A 1 157 ? -0.943 11.005 -4.471 1.00 92.50 157 ALA A N 1
ATOM 1304 C CA . ALA A 1 157 ? -1.235 10.014 -5.499 1.00 92.50 157 ALA A CA 1
ATOM 1305 C C . ALA A 1 157 ? -2.748 9.803 -5.633 1.00 92.50 157 ALA A C 1
ATOM 1307 O O . ALA A 1 157 ? -3.256 9.915 -6.741 1.00 92.50 157 ALA A O 1
ATOM 1308 N N . ALA A 1 158 ? -3.472 9.618 -4.524 1.00 94.25 158 ALA A N 1
ATOM 1309 C CA . ALA A 1 158 ? -4.931 9.504 -4.534 1.00 94.25 158 ALA A CA 1
ATOM 1310 C C . ALA A 1 158 ? -5.587 10.689 -5.265 1.00 94.25 158 ALA A C 1
ATOM 1312 O O . ALA A 1 158 ? -6.326 10.477 -6.223 1.00 94.25 158 ALA A O 1
ATOM 1313 N N . THR A 1 159 ? -5.216 11.925 -4.919 1.00 92.94 159 THR A N 1
ATOM 1314 C CA . THR A 1 159 ? -5.739 13.130 -5.580 1.00 92.94 159 THR A CA 1
ATOM 1315 C C . THR A 1 159 ? -5.466 13.145 -7.085 1.00 92.94 159 THR A C 1
ATOM 1317 O O . THR A 1 159 ? -6.367 13.454 -7.862 1.00 92.94 159 THR A O 1
ATOM 1320 N N . ILE A 1 160 ? -4.246 12.800 -7.517 1.00 92.19 160 ILE A N 1
ATOM 1321 C CA . ILE A 1 160 ? -3.884 12.741 -8.947 1.00 92.19 160 ILE A CA 1
ATOM 1322 C C . ILE A 1 160 ? -4.746 11.714 -9.691 1.00 92.19 160 ILE A C 1
ATOM 1324 O O . ILE A 1 160 ? -5.139 11.956 -10.826 1.00 92.19 160 ILE A O 1
ATOM 1328 N N . LEU A 1 161 ? -5.061 10.592 -9.044 1.00 95.62 161 LEU A N 1
ATOM 1329 C CA . LEU A 1 161 ? -5.863 9.504 -9.605 1.00 95.62 161 LEU A CA 1
ATOM 1330 C C . LEU A 1 161 ? -7.373 9.775 -9.556 1.00 95.62 161 LEU A C 1
ATOM 1332 O O . LEU A 1 161 ? -8.164 8.920 -9.942 1.00 95.62 161 LEU A O 1
ATOM 1336 N N . GLY A 1 162 ? -7.796 10.935 -9.043 1.00 95.38 162 GLY A N 1
ATOM 1337 C CA . GLY A 1 162 ? -9.208 11.230 -8.823 1.00 95.38 162 GLY A CA 1
ATOM 1338 C C . GLY A 1 162 ? -9.823 10.418 -7.679 1.00 95.38 162 GLY A C 1
ATOM 1339 O O . GLY A 1 162 ? -11.037 10.247 -7.630 1.00 95.38 162 GLY A O 1
ATOM 1340 N N . ILE A 1 163 ? -9.027 9.911 -6.748 1.00 97.31 163 ILE A N 1
ATOM 1341 C CA . ILE A 1 163 ? -9.496 9.242 -5.533 1.00 97.31 163 ILE A CA 1
ATOM 1342 C C . ILE A 1 163 ? -9.560 10.293 -4.424 1.00 97.31 163 ILE A C 1
ATOM 1344 O O . ILE A 1 163 ? -8.615 11.053 -4.217 1.00 97.31 163 ILE A O 1
ATOM 1348 N N . SER A 1 164 ? -10.687 10.363 -3.716 1.00 96.06 164 SER A N 1
ATOM 1349 C CA . SER A 1 164 ? -10.790 11.236 -2.542 1.00 96.06 164 SER A CA 1
ATOM 1350 C C . SER A 1 164 ? -10.033 10.616 -1.370 1.00 96.06 164 SER A C 1
ATOM 1352 O O . SER A 1 164 ? -9.965 9.394 -1.263 1.00 96.06 164 SER A O 1
ATOM 1354 N N . SER A 1 165 ? -9.436 11.420 -0.496 1.00 96.00 165 SER A N 1
ATOM 1355 C CA . SER A 1 165 ? -8.696 10.881 0.644 1.00 96.00 165 SER A CA 1
ATOM 1356 C C . SER A 1 165 ? -8.688 11.836 1.818 1.00 96.00 165 SER A C 1
ATOM 1358 O O . SER A 1 165 ? -8.454 13.025 1.610 1.00 96.00 165 SER A O 1
ATOM 1360 N N . ASP A 1 166 ? -8.812 11.293 3.023 1.00 94.25 166 ASP A N 1
ATOM 1361 C CA . ASP A 1 166 ? -8.666 12.034 4.270 1.00 94.25 166 ASP A CA 1
ATOM 1362 C C . ASP A 1 166 ? -7.582 11.397 5.139 1.00 94.25 166 ASP A C 1
ATOM 1364 O O . ASP A 1 166 ? -7.414 10.176 5.173 1.00 94.25 166 ASP A O 1
ATOM 1368 N N . THR A 1 167 ? -6.826 12.232 5.851 1.00 95.69 167 THR A N 1
ATOM 1369 C CA . THR A 1 167 ? -5.824 11.781 6.824 1.00 95.69 167 THR A CA 1
ATOM 1370 C C . THR A 1 167 ? -6.249 12.181 8.227 1.00 95.69 167 THR A C 1
ATOM 1372 O O . THR A 1 167 ? -6.375 13.365 8.536 1.00 95.69 167 THR A O 1
ATOM 1375 N N . VAL A 1 168 ? -6.431 11.188 9.092 1.00 96.56 168 VAL A N 1
ATOM 1376 C CA . VAL A 1 168 ? -6.694 11.367 10.516 1.00 96.56 168 VAL A CA 1
ATOM 1377 C C . VAL A 1 168 ? -5.380 11.221 11.269 1.00 96.56 168 VAL A C 1
ATOM 1379 O O . VAL A 1 168 ? -4.817 10.131 11.351 1.00 96.56 168 VAL A O 1
ATOM 1382 N N . VAL A 1 169 ? -4.900 12.326 11.834 1.00 96.69 169 VAL A N 1
ATOM 1383 C CA . VAL A 1 169 ? -3.699 12.330 12.675 1.00 96.69 169 VAL A CA 1
ATOM 1384 C C . VAL A 1 169 ? -4.095 12.093 14.134 1.00 96.69 169 VAL A C 1
ATOM 1386 O O . VAL A 1 169 ? -5.083 12.648 14.636 1.00 96.69 169 VAL A O 1
ATOM 1389 N N . ARG A 1 170 ? -3.333 11.243 14.816 1.00 97.69 170 ARG A N 1
ATOM 1390 C CA . ARG A 1 170 ? -3.434 10.966 16.249 1.00 97.69 170 ARG A CA 1
ATOM 1391 C C . ARG A 1 170 ? -2.076 11.176 16.914 1.00 97.69 170 ARG A C 1
ATOM 1393 O O . ARG A 1 170 ? -1.054 10.884 16.295 1.00 97.69 170 ARG A O 1
ATOM 1400 N N . PRO A 1 171 ? -2.043 11.679 18.159 1.00 97.38 171 PRO A N 1
ATOM 1401 C CA . PRO A 1 171 ? -0.789 11.818 18.885 1.00 97.38 171 PRO A CA 1
ATOM 1402 C C . PRO A 1 171 ? -0.171 10.441 19.137 1.00 97.38 171 PRO A C 1
ATOM 1404 O O . PRO A 1 171 ? -0.880 9.438 19.204 1.00 97.38 171 PRO A O 1
ATOM 1407 N N . SER A 1 172 ? 1.145 10.392 19.345 1.00 96.94 172 SER A N 1
ATOM 1408 C CA . SER A 1 172 ? 1.830 9.148 19.716 1.00 96.94 172 SER A CA 1
ATOM 1409 C C . SER A 1 172 ? 1.318 8.565 21.033 1.00 96.94 172 SER A C 1
ATOM 1411 O O . SER A 1 172 ? 1.478 7.378 21.251 1.00 96.94 172 SER A O 1
ATOM 1413 N N . SER A 1 173 ? 0.679 9.364 21.891 1.00 97.19 173 SER A N 1
ATOM 1414 C CA . SER A 1 173 ? 0.093 8.931 23.162 1.00 97.19 173 SER A CA 1
ATOM 1415 C C . SER A 1 173 ? -1.293 8.285 23.046 1.00 97.19 173 SER A C 1
ATOM 1417 O O . SER A 1 173 ? -1.863 7.950 24.079 1.00 97.19 173 SER A O 1
ATOM 1419 N N . VAL A 1 174 ? -1.866 8.169 21.839 1.00 98.12 174 VAL A N 1
ATOM 1420 C CA . VAL A 1 174 ? -3.182 7.536 21.632 1.00 98.12 174 VAL A CA 1
ATOM 1421 C C . VAL A 1 174 ? -3.179 6.113 22.193 1.00 98.12 174 VAL A C 1
ATOM 1423 O O . VAL A 1 174 ? -2.184 5.393 22.042 1.00 98.12 174 VAL A O 1
ATOM 1426 N N . SER A 1 175 ? -4.264 5.700 22.850 1.00 98.38 175 SER A N 1
ATOM 1427 C CA . SER A 1 175 ? -4.363 4.323 23.336 1.00 98.38 175 SER A CA 1
ATOM 1428 C C . SER A 1 175 ? -4.667 3.353 22.192 1.00 98.38 175 SER A C 1
ATOM 1430 O O . SER A 1 175 ? -5.138 3.737 21.115 1.00 98.38 175 SER A O 1
ATOM 1432 N N . GLN A 1 176 ? -4.404 2.065 22.415 1.00 98.50 176 GLN A N 1
ATOM 1433 C CA . GLN A 1 176 ? -4.775 1.041 21.442 1.00 98.50 176 GLN A CA 1
ATOM 1434 C C . GLN A 1 176 ? -6.298 0.982 21.268 1.00 98.50 176 GLN A C 1
ATOM 1436 O O . GLN A 1 176 ? -6.778 0.852 20.146 1.00 98.50 176 GLN A O 1
ATOM 1441 N N . GLU A 1 177 ? -7.056 1.105 22.355 1.00 98.44 177 GLU A N 1
ATOM 1442 C CA . GLU A 1 177 ? -8.520 1.092 22.354 1.00 98.44 177 GLU A CA 1
ATOM 1443 C C . GLU A 1 177 ? -9.077 2.243 21.508 1.00 98.44 177 GLU A C 1
ATOM 1445 O O . GLU A 1 177 ? -9.871 2.004 20.602 1.00 98.44 177 GLU A O 1
ATOM 1450 N N . GLU A 1 178 ? -8.582 3.468 21.717 1.00 98.38 178 GLU A N 1
ATOM 1451 C CA . GLU A 1 178 ? -8.982 4.647 20.938 1.00 98.38 178 GLU A CA 1
ATOM 1452 C C . GLU A 1 178 ? -8.676 4.485 19.439 1.00 98.38 178 GLU A C 1
ATOM 1454 O O . GLU A 1 178 ? -9.457 4.904 18.577 1.00 98.38 178 GLU A O 1
ATOM 1459 N N . LEU A 1 179 ? -7.534 3.875 19.105 1.00 98.44 179 LEU A N 1
ATOM 1460 C CA . LEU A 1 179 ? -7.160 3.602 17.719 1.00 98.44 179 LEU A CA 1
ATOM 1461 C C . LEU A 1 179 ? -8.072 2.542 17.082 1.00 98.44 179 LEU A C 1
ATOM 1463 O O . LEU A 1 179 ? -8.498 2.709 15.938 1.00 98.44 179 LEU A O 1
ATOM 1467 N N . LEU A 1 180 ? -8.400 1.475 17.812 1.00 98.62 180 LEU A N 1
ATOM 1468 C CA . LEU A 1 180 ? -9.300 0.420 17.344 1.00 98.62 180 LEU A CA 1
ATOM 1469 C C . LEU A 1 180 ? -10.733 0.935 17.152 1.00 98.62 180 LEU A C 1
ATOM 1471 O O . LEU A 1 180 ? -11.358 0.612 16.144 1.00 98.62 180 LEU A O 1
ATOM 1475 N N . GLU A 1 181 ? -11.233 1.786 18.050 1.00 98.56 181 GLU A N 1
ATOM 1476 C CA . GLU A 1 181 ? -12.539 2.445 17.901 1.00 98.56 181 GLU A CA 1
ATOM 1477 C C . GLU A 1 181 ? -12.595 3.341 16.657 1.00 98.56 181 GLU A C 1
ATOM 1479 O O . GLU A 1 181 ? -13.593 3.358 15.928 1.00 98.56 181 GLU A O 1
ATOM 1484 N N . LEU A 1 182 ? -11.511 4.071 16.371 1.00 98.38 182 LEU A N 1
ATOM 1485 C CA . LEU A 1 182 ? -11.407 4.874 15.154 1.00 98.38 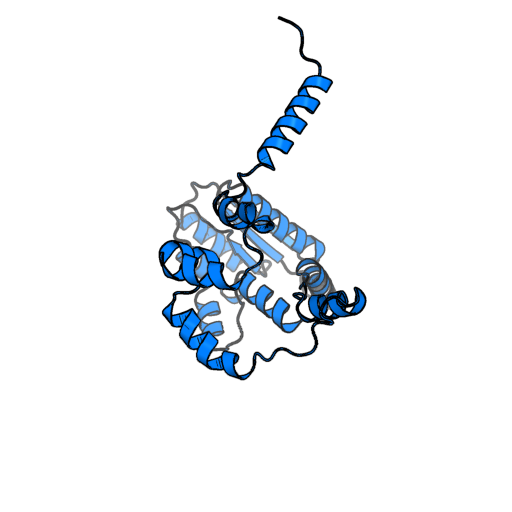182 LEU A CA 1
ATOM 1486 C C . LEU A 1 182 ? -11.453 3.998 13.894 1.00 98.38 182 LEU A C 1
ATOM 1488 O O . LEU A 1 182 ? -12.188 4.319 12.958 1.00 98.38 182 LEU A O 1
ATOM 1492 N N . ILE A 1 183 ? -10.694 2.901 13.872 1.00 98.56 183 ILE A N 1
ATOM 1493 C CA . ILE A 1 183 ? -10.680 1.950 12.752 1.00 98.56 183 ILE A CA 1
ATOM 1494 C C . ILE A 1 183 ? -12.073 1.356 12.543 1.00 98.56 183 ILE A C 1
ATOM 1496 O O . ILE A 1 183 ? -12.575 1.345 11.422 1.00 98.56 183 ILE A O 1
ATOM 1500 N N . ASP A 1 184 ? -12.737 0.939 13.618 1.00 98.50 184 ASP A N 1
ATOM 1501 C CA . ASP A 1 184 ? -14.088 0.382 13.582 1.00 98.50 184 ASP A CA 1
ATOM 1502 C C . ASP A 1 184 ? -15.116 1.391 13.036 1.00 98.50 184 ASP A C 1
ATOM 1504 O O . ASP A 1 184 ? -15.936 1.065 12.172 1.00 98.50 184 ASP A O 1
ATOM 1508 N N . LYS A 1 185 ? -15.016 2.665 13.438 1.00 98.31 185 LYS A N 1
ATOM 1509 C CA . LYS A 1 185 ? -15.825 3.748 12.862 1.00 98.31 185 LYS A CA 1
ATOM 1510 C C . LYS A 1 185 ? -15.606 3.888 11.351 1.00 98.31 185 LYS A C 1
ATOM 1512 O O . LYS A 1 185 ? -16.578 4.011 10.608 1.00 98.31 185 LYS A O 1
ATOM 1517 N N . MET A 1 186 ? -14.356 3.858 10.886 1.00 98.31 186 MET A N 1
ATOM 1518 C CA . MET A 1 186 ? -14.023 3.983 9.458 1.00 98.31 186 MET A CA 1
ATOM 1519 C C . MET A 1 186 ? -14.401 2.730 8.650 1.00 98.31 186 MET A C 1
ATOM 1521 O O . MET A 1 186 ? -14.815 2.827 7.492 1.00 98.31 186 MET A O 1
ATOM 1525 N N . ASN A 1 187 ? -14.344 1.548 9.261 1.00 98.31 187 ASN A N 1
ATOM 1526 C CA . ASN A 1 187 ? -14.845 0.314 8.661 1.00 98.31 187 ASN A CA 1
ATOM 1527 C C . ASN A 1 187 ? -16.355 0.384 8.408 1.00 98.31 187 ASN A C 1
ATOM 1529 O O . ASN A 1 187 ? -16.814 -0.026 7.344 1.00 98.31 187 ASN A O 1
ATOM 1533 N N . ARG A 1 188 ? -17.131 0.948 9.342 1.00 98.12 188 ARG A N 1
ATOM 1534 C CA . ARG A 1 188 ? -18.588 1.096 9.184 1.00 98.12 188 ARG A CA 1
ATOM 1535 C C . ARG A 1 188 ? -19.004 2.237 8.263 1.00 98.12 188 ARG A C 1
ATOM 1537 O O . ARG A 1 188 ? -20.139 2.246 7.791 1.00 98.12 188 ARG A O 1
ATOM 1544 N N . ASP A 1 189 ? -18.117 3.189 7.989 1.00 97.75 189 ASP A N 1
ATOM 1545 C CA . ASP A 1 189 ? -18.412 4.261 7.046 1.00 97.75 189 ASP A CA 1
ATOM 1546 C C . ASP A 1 189 ? -18.416 3.723 5.610 1.00 97.75 189 ASP A C 1
ATOM 1548 O O . ASP A 1 189 ? -17.377 3.429 5.019 1.00 97.75 189 ASP A O 1
ATOM 1552 N N . TRP A 1 190 ? -19.611 3.600 5.039 1.00 96.00 190 TRP A N 1
ATOM 1553 C CA . TRP A 1 190 ? -19.840 3.135 3.672 1.00 96.00 190 TRP A CA 1
ATOM 1554 C C . TRP A 1 190 ? -19.188 4.031 2.607 1.00 96.00 190 TRP A C 1
ATOM 1556 O O . TRP A 1 190 ? -18.995 3.587 1.477 1.00 96.00 190 TRP A O 1
ATOM 1566 N N . ARG A 1 191 ? -18.825 5.275 2.952 1.00 96.06 191 ARG A N 1
ATOM 1567 C CA . ARG A 1 191 ? -18.102 6.185 2.057 1.00 96.06 191 ARG A CA 1
ATOM 1568 C C . ARG A 1 191 ? -16.639 5.786 1.910 1.00 96.06 191 ARG A C 1
ATOM 1570 O O . ARG A 1 191 ? -16.076 6.017 0.849 1.00 96.06 191 ARG A O 1
ATOM 1577 N N . VAL A 1 192 ? -16.034 5.183 2.938 1.00 97.50 192 VAL A N 1
ATOM 1578 C CA . VAL A 1 192 ? -14.628 4.753 2.942 1.00 97.50 192 VAL A CA 1
ATOM 1579 C C . VAL A 1 192 ? -14.496 3.446 2.165 1.00 97.50 192 VAL A C 1
ATOM 1581 O O . VAL A 1 192 ? -14.980 2.405 2.613 1.00 97.50 192 VAL A O 1
ATOM 1584 N N . SER A 1 193 ? -13.822 3.497 1.016 1.00 97.31 193 SER A N 1
ATOM 1585 C CA . SER A 1 193 ? -13.579 2.336 0.148 1.00 97.31 193 SER A CA 1
ATOM 1586 C C . SER A 1 193 ? -12.309 1.576 0.531 1.00 97.31 193 SER A C 1
ATOM 1588 O O . SER A 1 193 ? -12.255 0.361 0.389 1.00 97.31 193 SER A O 1
ATOM 1590 N N . GLY A 1 194 ? -11.293 2.292 1.015 1.00 97.50 194 GLY A N 1
ATOM 1591 C CA . GLY A 1 194 ? -10.028 1.724 1.467 1.00 97.50 194 GLY A CA 1
ATOM 1592 C C . GLY A 1 194 ? -9.540 2.416 2.730 1.00 97.50 194 GLY A C 1
ATOM 1593 O O . GLY A 1 194 ? -9.742 3.619 2.897 1.00 97.50 194 GLY A O 1
ATOM 1594 N N . LEU A 1 195 ? -8.906 1.659 3.617 1.00 97.75 195 LEU A N 1
ATOM 1595 C CA . LEU A 1 195 ? -8.385 2.126 4.893 1.00 97.75 195 LEU A CA 1
ATOM 1596 C C . LEU A 1 195 ? -6.944 1.653 5.062 1.00 97.75 195 LEU A C 1
ATOM 1598 O O . LEU A 1 195 ? -6.633 0.487 4.821 1.00 97.75 195 LEU A O 1
ATOM 1602 N N . LEU A 1 196 ? -6.079 2.561 5.503 1.00 95.19 196 LEU A N 1
ATOM 1603 C CA . LEU A 1 196 ? -4.700 2.244 5.844 1.00 95.19 196 LEU A CA 1
ATOM 1604 C C . LEU A 1 196 ? -4.285 2.928 7.147 1.00 95.19 196 LEU A C 1
ATOM 1606 O O . LEU A 1 196 ? -4.639 4.082 7.400 1.00 95.19 196 LEU A O 1
ATOM 1610 N N . VAL A 1 197 ? -3.501 2.222 7.955 1.00 96.88 197 VAL A N 1
ATOM 1611 C CA . VAL A 1 197 ? -2.843 2.769 9.146 1.00 96.88 197 VAL A CA 1
ATOM 1612 C C . VAL A 1 197 ? -1.349 2.802 8.861 1.00 96.88 197 VAL A C 1
ATOM 1614 O O . VAL A 1 197 ? -0.752 1.774 8.549 1.00 96.88 197 VAL A O 1
ATOM 1617 N N . GLN A 1 198 ? -0.741 3.985 8.923 1.00 95.88 198 GLN A N 1
ATOM 1618 C CA . GLN A 1 198 ? 0.677 4.138 8.626 1.00 95.88 198 GLN A CA 1
ATOM 1619 C C . GLN A 1 198 ? 1.528 3.524 9.746 1.00 95.88 198 GLN A C 1
ATOM 1621 O O . GLN A 1 198 ? 1.411 3.918 10.903 1.00 95.88 198 GLN A O 1
ATOM 1626 N N . LEU A 1 199 ? 2.393 2.583 9.365 1.00 94.94 199 LEU A N 1
ATOM 1627 C CA . LEU A 1 199 ? 3.389 1.944 10.230 1.00 94.94 199 LEU A CA 1
ATOM 1628 C C . LEU A 1 199 ? 4.759 2.654 10.119 1.00 94.94 199 LEU A C 1
ATOM 1630 O O . LEU A 1 199 ? 5.035 3.253 9.068 1.00 94.94 199 LEU A O 1
ATOM 1634 N N . PRO A 1 200 ? 5.646 2.542 11.128 1.00 95.38 200 PRO A N 1
ATOM 1635 C CA . PRO A 1 200 ? 5.456 1.831 12.399 1.00 95.38 200 PRO A CA 1
ATOM 1636 C C . PRO A 1 200 ? 4.548 2.583 13.381 1.00 95.38 200 PRO A C 1
ATOM 1638 O O . PRO A 1 200 ? 4.404 3.802 13.294 1.00 95.38 200 PRO A O 1
ATOM 1641 N N . LEU A 1 201 ? 3.949 1.852 14.321 1.00 95.88 201 LEU A N 1
ATOM 1642 C CA . LEU A 1 201 ? 3.189 2.427 15.437 1.00 95.88 201 LEU A CA 1
ATOM 1643 C C . LEU A 1 201 ? 4.060 2.545 16.701 1.00 95.88 201 LEU A C 1
ATOM 1645 O O . LEU A 1 201 ? 5.089 1.879 16.802 1.00 95.88 201 LEU A O 1
ATOM 1649 N N . PRO A 1 202 ? 3.667 3.383 17.680 1.00 96.19 202 PRO A N 1
ATOM 1650 C CA . PRO A 1 202 ? 4.304 3.412 18.995 1.00 96.19 202 PRO A CA 1
ATOM 1651 C C . PRO A 1 202 ? 4.336 2.037 19.686 1.00 96.19 202 PRO A C 1
ATOM 1653 O O . PRO A 1 202 ? 3.386 1.266 19.569 1.00 96.19 202 PRO A O 1
ATOM 1656 N N . ASP A 1 203 ? 5.380 1.777 20.480 1.00 96.50 203 ASP A N 1
ATOM 1657 C CA . ASP A 1 203 ? 5.658 0.464 21.094 1.00 96.50 203 ASP A CA 1
ATOM 1658 C C . ASP A 1 203 ? 4.528 -0.094 21.980 1.00 96.50 203 ASP A C 1
ATOM 1660 O O . ASP A 1 203 ? 4.414 -1.308 22.154 1.00 96.50 203 ASP A O 1
ATOM 1664 N N . HIS A 1 204 ? 3.687 0.767 22.564 1.00 97.12 204 HIS A N 1
ATOM 1665 C CA . HIS A 1 204 ? 2.552 0.340 23.394 1.00 97.12 204 HIS A CA 1
ATOM 1666 C C . HIS A 1 204 ? 1.332 -0.114 22.581 1.00 97.12 204 HIS A C 1
ATOM 1668 O O . HIS A 1 204 ? 0.343 -0.543 23.174 1.00 97.12 204 HIS A O 1
ATOM 1674 N N . ILE A 1 205 ? 1.377 -0.022 21.248 1.00 98.06 205 ILE A N 1
ATOM 1675 C CA . ILE A 1 205 ? 0.300 -0.434 20.347 1.00 98.06 205 ILE A CA 1
ATOM 1676 C C . ILE A 1 205 ? 0.713 -1.695 19.591 1.00 98.06 205 ILE A C 1
ATOM 1678 O O . ILE A 1 205 ? 1.748 -1.754 18.930 1.00 98.06 205 ILE A O 1
ATOM 1682 N N . ASN A 1 206 ? -0.144 -2.713 19.619 1.00 98.19 206 ASN A N 1
ATOM 1683 C CA . ASN A 1 206 ? 0.079 -3.931 18.859 1.00 98.19 206 ASN A CA 1
ATOM 1684 C C . ASN A 1 206 ? -0.293 -3.728 17.378 1.00 98.19 206 ASN A C 1
ATOM 1686 O O . ASN A 1 206 ? -1.464 -3.796 16.998 1.00 98.19 206 ASN A O 1
ATOM 1690 N N . GLU A 1 207 ? 0.716 -3.552 16.521 1.00 97.31 207 GLU A N 1
ATOM 1691 C CA . GLU A 1 207 ? 0.536 -3.390 15.069 1.00 97.31 207 GLU A CA 1
ATOM 1692 C C . GLU A 1 207 ? -0.274 -4.520 14.426 1.00 97.31 207 GLU A C 1
ATOM 1694 O O . GLU A 1 207 ? -1.079 -4.277 13.527 1.00 97.31 207 GLU A O 1
ATOM 1699 N N . ARG A 1 208 ? -0.103 -5.767 14.887 1.00 97.12 208 ARG A N 1
ATOM 1700 C CA . ARG A 1 208 ? -0.835 -6.916 14.336 1.00 97.12 208 ARG A CA 1
ATOM 1701 C C . ARG A 1 208 ? -2.320 -6.846 14.672 1.00 97.12 208 ARG A C 1
ATOM 1703 O O . ARG A 1 208 ? -3.137 -7.173 13.812 1.00 97.12 208 ARG A O 1
ATOM 1710 N N . ALA A 1 209 ? -2.664 -6.433 15.891 1.00 97.94 209 ALA A N 1
ATOM 1711 C CA . ALA A 1 209 ? -4.052 -6.213 16.288 1.00 97.94 209 ALA A CA 1
ATOM 1712 C C . ALA A 1 209 ? -4.686 -5.105 15.437 1.00 97.94 209 ALA A C 1
ATOM 1714 O O . ALA A 1 209 ? -5.781 -5.291 14.917 1.00 97.94 209 ALA A O 1
ATOM 1715 N N . VAL A 1 210 ? -3.953 -4.012 15.209 1.00 98.19 210 VAL A N 1
ATOM 1716 C CA . VAL A 1 210 ? -4.386 -2.893 14.363 1.00 98.19 210 VAL A CA 1
ATOM 1717 C C . VAL A 1 210 ? -4.602 -3.318 12.907 1.00 98.19 210 VAL A C 1
ATOM 1719 O O . VAL A 1 210 ? -5.666 -3.060 12.350 1.00 98.19 210 VAL A O 1
ATOM 1722 N N . CYS A 1 211 ? -3.649 -4.032 12.299 1.00 97.44 211 CYS A N 1
ATOM 1723 C CA . CYS A 1 211 ? -3.782 -4.517 10.919 1.00 97.44 211 CYS A CA 1
ATOM 1724 C C . CYS A 1 211 ? -4.980 -5.464 10.747 1.00 97.44 211 CYS A C 1
ATOM 1726 O O . CYS A 1 211 ? -5.655 -5.430 9.725 1.00 97.44 211 CYS A O 1
ATOM 1728 N N . ASN A 1 212 ? -5.252 -6.309 11.745 1.00 98.06 212 ASN A N 1
ATOM 1729 C CA . ASN A 1 212 ? -6.383 -7.239 11.725 1.00 98.06 212 ASN A CA 1
ATOM 1730 C C . ASN A 1 212 ? -7.725 -6.591 12.099 1.00 98.06 212 ASN A C 1
ATOM 1732 O O . ASN A 1 212 ? -8.756 -7.242 11.959 1.00 98.06 212 ASN A O 1
ATOM 1736 N N . ALA A 1 213 ? -7.724 -5.352 12.598 1.00 98.31 213 ALA A N 1
ATOM 1737 C CA . ALA A 1 213 ? -8.943 -4.607 12.890 1.00 98.31 213 ALA A CA 1
ATOM 1738 C C . ALA A 1 213 ? -9.503 -3.895 11.652 1.00 98.31 213 ALA A C 1
ATOM 1740 O O . ALA A 1 213 ? -10.689 -3.578 11.616 1.00 98.31 213 ALA A O 1
ATOM 1741 N N . ILE A 1 214 ? -8.679 -3.636 10.633 1.00 98.50 214 ILE A N 1
ATOM 1742 C CA . ILE A 1 214 ? -9.138 -3.107 9.343 1.00 98.50 214 ILE A CA 1
ATOM 1743 C C . ILE A 1 214 ? -9.979 -4.185 8.653 1.00 98.50 214 ILE A C 1
ATOM 1745 O O . ILE A 1 214 ? -9.558 -5.334 8.590 1.00 98.50 214 ILE A O 1
ATOM 1749 N N . ALA A 1 215 ? -11.154 -3.836 8.120 1.00 98.38 215 ALA A N 1
ATOM 1750 C CA . ALA A 1 215 ? -11.990 -4.800 7.403 1.00 98.38 215 ALA A CA 1
ATOM 1751 C C . ALA A 1 215 ? -11.237 -5.374 6.178 1.00 98.38 215 ALA A C 1
ATOM 1753 O O . ALA A 1 215 ? -10.661 -4.586 5.421 1.00 98.38 215 ALA A O 1
ATOM 1754 N N . PRO A 1 216 ? -11.237 -6.703 5.930 1.00 98.00 216 PRO A N 1
ATOM 1755 C CA . PRO A 1 216 ? -10.451 -7.312 4.849 1.00 98.00 216 PRO A CA 1
ATOM 1756 C C . PRO A 1 216 ? -10.707 -6.698 3.467 1.00 98.00 216 PRO A C 1
ATOM 1758 O O . PRO A 1 216 ? -9.792 -6.572 2.658 1.00 98.00 216 PRO A O 1
ATOM 1761 N N . GLU A 1 217 ? -11.950 -6.313 3.191 1.00 97.56 217 GLU A N 1
ATOM 1762 C CA . GLU A 1 217 ? -12.382 -5.682 1.945 1.00 97.56 217 GLU A CA 1
ATOM 1763 C C . GLU A 1 217 ? -11.914 -4.227 1.789 1.00 97.56 217 GLU A C 1
ATOM 1765 O O . GLU A 1 217 ? -11.866 -3.730 0.665 1.00 97.56 217 GLU A O 1
ATOM 1770 N N . LYS A 1 218 ? -11.537 -3.563 2.889 1.00 98.25 218 LYS A N 1
ATOM 1771 C CA . LYS A 1 218 ? -10.988 -2.198 2.904 1.00 98.25 218 LYS A CA 1
ATOM 1772 C C . LYS A 1 218 ? -9.472 -2.158 3.122 1.00 98.25 218 LYS A C 1
ATOM 1774 O O . LYS A 1 218 ? -8.887 -1.082 3.037 1.00 98.25 218 LYS A O 1
ATOM 1779 N N . ASP A 1 219 ? -8.834 -3.290 3.403 1.00 97.69 219 ASP A N 1
ATOM 1780 C CA . ASP A 1 219 ? -7.397 -3.408 3.678 1.00 97.69 219 ASP A CA 1
ATOM 1781 C C . ASP A 1 219 ? -6.561 -3.265 2.396 1.00 97.69 219 ASP A C 1
ATOM 1783 O O . ASP A 1 219 ? -6.142 -4.240 1.774 1.00 97.69 219 ASP A O 1
ATOM 1787 N N . VAL A 1 220 ? -6.327 -2.018 1.988 1.00 96.25 220 VAL A N 1
ATOM 1788 C CA . VAL A 1 220 ? -5.580 -1.690 0.762 1.00 96.25 220 VAL A CA 1
ATOM 1789 C C . VAL A 1 220 ? -4.069 -1.899 0.889 1.00 96.25 220 VAL A C 1
ATOM 1791 O O . VAL A 1 220 ? -3.392 -1.998 -0.132 1.00 96.25 220 VAL A O 1
ATOM 1794 N N . ASP A 1 221 ? -3.537 -1.982 2.113 1.00 94.12 221 ASP A N 1
ATOM 1795 C CA . ASP A 1 221 ? -2.130 -2.332 2.359 1.00 94.12 221 ASP A CA 1
ATOM 1796 C C . ASP A 1 221 ? -1.920 -3.861 2.420 1.00 94.12 221 ASP A C 1
ATOM 1798 O O . ASP A 1 221 ? -0.779 -4.320 2.364 1.00 94.12 221 ASP A O 1
ATOM 1802 N N . GLY A 1 222 ? -2.994 -4.660 2.465 1.00 96.38 222 GLY A N 1
ATOM 1803 C CA . GLY A 1 222 ? -2.966 -6.121 2.351 1.00 96.38 222 GLY A CA 1
ATOM 1804 C C . GLY A 1 222 ? -2.390 -6.844 3.571 1.00 96.38 222 GLY A C 1
ATOM 1805 O O . GLY A 1 222 ? -1.889 -7.961 3.433 1.00 96.38 222 GLY A O 1
ATOM 1806 N N . PHE A 1 223 ? -2.399 -6.222 4.752 1.00 96.75 223 PHE A N 1
ATOM 1807 C CA . PHE A 1 223 ? -1.766 -6.767 5.960 1.00 96.75 223 PHE A CA 1
ATOM 1808 C C . PHE A 1 223 ? -2.696 -7.582 6.855 1.00 96.75 223 PHE A C 1
ATOM 1810 O O . PHE A 1 223 ? -2.216 -8.267 7.771 1.00 96.75 223 PHE A O 1
ATOM 1817 N N . HIS A 1 224 ? -4.004 -7.550 6.603 1.00 98.38 224 HIS A N 1
ATOM 1818 C CA . HIS A 1 224 ? -4.953 -8.353 7.351 1.00 98.38 224 HIS A CA 1
ATOM 1819 C C . HIS A 1 224 ? -4.670 -9.843 7.127 1.00 98.38 224 HIS A C 1
ATOM 1821 O O . HIS A 1 224 ? -4.547 -10.320 5.998 1.00 98.38 224 HIS A O 1
ATOM 1827 N N . ILE A 1 225 ? -4.632 -10.616 8.217 1.00 97.88 225 ILE A N 1
ATOM 1828 C CA . ILE A 1 225 ? -4.416 -12.068 8.182 1.00 97.88 225 ILE A CA 1
ATOM 1829 C C . ILE A 1 225 ? -5.337 -12.825 7.210 1.00 97.88 225 ILE A C 1
ATOM 1831 O O . ILE A 1 225 ? -4.903 -13.808 6.619 1.00 97.88 225 ILE A O 1
ATOM 1835 N N . VAL A 1 226 ? -6.574 -12.363 6.990 1.00 98.12 226 VAL A N 1
ATOM 1836 C CA . VAL A 1 226 ? -7.492 -12.969 6.012 1.00 98.12 226 VAL A CA 1
ATOM 1837 C C . VAL A 1 226 ? -6.983 -12.770 4.585 1.00 98.12 226 VAL A C 1
ATOM 1839 O O . VAL A 1 226 ? -7.016 -13.710 3.796 1.00 98.12 226 VAL A O 1
ATOM 1842 N N . ASN A 1 227 ? -6.486 -11.578 4.248 1.00 98.25 227 ASN A N 1
ATOM 1843 C CA . ASN A 1 227 ? -5.935 -11.288 2.926 1.00 98.25 227 ASN A CA 1
ATOM 1844 C C . ASN A 1 227 ? -4.622 -12.035 2.685 1.00 98.25 227 ASN A C 1
ATOM 1846 O O . ASN A 1 227 ? -4.457 -12.642 1.631 1.00 98.25 227 ASN A O 1
ATOM 1850 N N . ILE A 1 228 ? -3.739 -12.085 3.684 1.00 97.50 228 ILE A N 1
ATOM 1851 C CA . ILE A 1 228 ? -2.510 -12.888 3.614 1.00 97.50 228 ILE A CA 1
ATOM 1852 C C . ILE A 1 228 ? -2.831 -14.380 3.477 1.00 97.50 228 ILE A C 1
ATOM 1854 O O . ILE A 1 228 ? -2.246 -15.058 2.640 1.00 97.50 228 ILE A O 1
ATOM 1858 N N . GLY A 1 229 ? -3.779 -14.898 4.261 1.00 97.94 229 GLY A N 1
ATOM 1859 C CA . GLY A 1 229 ? -4.194 -16.298 4.186 1.00 97.94 229 GLY A CA 1
ATOM 1860 C C . GLY A 1 229 ? -4.764 -16.660 2.816 1.00 97.94 229 GLY A C 1
ATOM 1861 O O . GLY A 1 229 ? -4.365 -17.666 2.240 1.00 97.94 229 GLY A O 1
ATOM 1862 N N . LYS A 1 230 ? -5.639 -15.812 2.261 1.00 98.00 230 LYS A N 1
ATOM 1863 C CA . LYS A 1 230 ? -6.164 -15.967 0.897 1.00 98.00 230 LYS A CA 1
ATOM 1864 C C . LYS A 1 230 ? -5.044 -15.950 -0.144 1.00 98.00 230 LYS A C 1
ATOM 1866 O O . LYS A 1 230 ? -5.010 -16.845 -0.980 1.00 98.00 230 LYS A O 1
ATOM 1871 N N . LEU A 1 231 ? -4.107 -15.005 -0.047 1.00 97.31 231 LEU A N 1
ATOM 1872 C CA . LEU A 1 231 ? -2.947 -14.925 -0.937 1.00 97.31 231 LEU A CA 1
ATOM 1873 C C . LEU A 1 231 ? -2.104 -16.209 -0.900 1.00 97.31 231 LEU A C 1
ATOM 1875 O O . LEU A 1 231 ? -1.761 -16.737 -1.949 1.00 97.31 231 LEU A O 1
ATOM 1879 N N . CYS A 1 232 ? -1.811 -16.745 0.288 1.00 97.62 232 CYS A N 1
ATOM 1880 C CA . CYS A 1 232 ? -1.054 -17.994 0.446 1.00 97.62 232 CYS A CA 1
ATOM 1881 C C . CYS A 1 232 ? -1.771 -19.235 -0.113 1.00 97.62 232 CYS A C 1
ATOM 1883 O O . CYS A 1 232 ? -1.138 -20.272 -0.296 1.00 97.62 232 CYS A O 1
ATOM 1885 N N . LEU A 1 233 ? -3.083 -19.147 -0.331 1.00 97.88 233 LEU A N 1
ATOM 1886 C CA . LEU A 1 233 ? -3.922 -20.205 -0.894 1.00 97.88 233 LEU A CA 1
ATOM 1887 C C . LEU A 1 233 ? -4.286 -19.938 -2.364 1.00 97.88 233 LEU A C 1
ATOM 1889 O O . LEU A 1 233 ? -5.224 -20.553 -2.870 1.00 97.88 233 LEU A O 1
ATOM 1893 N N . ASP A 1 234 ? -3.603 -18.994 -3.023 1.00 96.44 234 ASP A N 1
ATOM 1894 C CA . ASP A 1 234 ? -3.880 -18.544 -4.395 1.00 96.44 234 ASP A CA 1
ATOM 1895 C C . ASP A 1 234 ? -5.333 -18.071 -4.613 1.00 96.44 234 ASP A C 1
ATOM 1897 O O . ASP A 1 234 ? -5.889 -18.125 -5.712 1.00 96.44 234 ASP A O 1
ATOM 1901 N N . GLN A 1 235 ? -5.978 -17.585 -3.550 1.00 97.25 235 GLN A N 1
ATOM 1902 C CA . GLN A 1 235 ? -7.317 -17.012 -3.602 1.00 97.25 235 GLN A CA 1
ATOM 1903 C C . GLN A 1 235 ? -7.258 -15.504 -3.842 1.00 97.25 235 GLN A C 1
ATOM 1905 O O . GLN A 1 235 ? -6.323 -14.811 -3.445 1.00 97.25 235 GLN A O 1
ATOM 1910 N N . ARG A 1 236 ? -8.320 -14.964 -4.447 1.00 95.44 236 ARG A N 1
ATOM 1911 C CA . ARG A 1 236 ? -8.439 -13.523 -4.687 1.00 95.44 236 ARG A CA 1
ATOM 1912 C C . ARG A 1 236 ? -8.494 -12.754 -3.361 1.00 95.44 236 ARG A C 1
ATOM 1914 O O . ARG A 1 236 ? -9.404 -12.958 -2.555 1.00 95.44 236 ARG A O 1
ATOM 1921 N N . SER A 1 237 ? -7.565 -11.822 -3.181 1.00 96.62 237 SER A N 1
ATOM 1922 C CA . SER A 1 237 ? -7.470 -10.942 -2.014 1.00 96.62 237 SER A CA 1
ATOM 1923 C C . SER A 1 237 ? -6.831 -9.604 -2.373 1.00 96.62 237 SER A C 1
ATOM 1925 O O . SER A 1 237 ? -6.329 -9.425 -3.485 1.00 96.62 237 SER A O 1
ATOM 1927 N N . MET A 1 238 ? -6.818 -8.678 -1.412 1.00 96.44 238 MET A N 1
ATOM 1928 C CA . MET A 1 238 ? -5.837 -7.596 -1.439 1.00 96.44 238 MET A CA 1
ATOM 1929 C C . MET A 1 238 ? -4.447 -8.187 -1.178 1.00 96.44 238 MET A C 1
ATOM 1931 O O . MET A 1 238 ? -4.298 -9.138 -0.405 1.00 96.44 238 MET A O 1
ATOM 1935 N N . VAL A 1 239 ? -3.438 -7.659 -1.862 1.00 96.62 239 VAL A N 1
ATOM 1936 C CA . VAL A 1 239 ? -2.051 -8.133 -1.790 1.00 96.62 239 VAL A CA 1
ATOM 1937 C C . VAL A 1 239 ? -1.198 -7.002 -1.231 1.00 96.62 239 VAL A C 1
ATOM 1939 O O . VAL A 1 239 ? -1.417 -5.856 -1.627 1.00 96.62 239 VAL A O 1
ATOM 1942 N N . PRO A 1 240 ? -0.209 -7.291 -0.366 1.00 96.62 240 PRO A N 1
ATOM 1943 C CA . PRO A 1 240 ? 0.709 -6.274 0.114 1.00 96.62 240 PRO A CA 1
ATOM 1944 C C . PRO A 1 240 ? 1.299 -5.428 -1.016 1.00 96.62 240 PRO A C 1
ATOM 1946 O O . PRO A 1 240 ? 1.872 -5.961 -1.972 1.00 96.62 240 PRO A O 1
ATOM 1949 N N . ALA A 1 241 ? 1.174 -4.104 -0.891 1.00 93.12 241 ALA A N 1
ATOM 1950 C CA . ALA A 1 241 ? 1.444 -3.166 -1.981 1.00 93.12 241 ALA A CA 1
ATOM 1951 C C . ALA A 1 241 ? 2.875 -3.278 -2.541 1.00 93.12 241 ALA A C 1
ATOM 1953 O O . ALA A 1 241 ? 3.073 -3.249 -3.754 1.00 93.12 241 ALA A O 1
ATOM 1954 N N . THR A 1 242 ? 3.881 -3.457 -1.677 1.00 93.75 242 THR A N 1
ATOM 1955 C CA . THR A 1 242 ? 5.287 -3.564 -2.105 1.00 93.75 242 THR A CA 1
ATOM 1956 C C . THR A 1 242 ? 5.572 -4.861 -2.881 1.00 93.75 242 THR A C 1
ATOM 1958 O O . THR A 1 242 ? 6.082 -4.763 -3.998 1.00 93.75 242 THR A O 1
ATOM 1961 N N . PRO A 1 243 ? 5.232 -6.070 -2.381 1.00 96.25 243 PRO A N 1
ATOM 1962 C CA . PRO A 1 243 ? 5.293 -7.294 -3.185 1.00 96.25 243 PRO A CA 1
ATOM 1963 C C . PRO A 1 243 ? 4.508 -7.218 -4.498 1.00 96.25 243 PRO A C 1
ATOM 1965 O O . PRO A 1 243 ? 5.024 -7.639 -5.532 1.00 96.25 243 PRO A O 1
ATOM 1968 N N . ALA A 1 244 ? 3.302 -6.639 -4.482 1.00 95.75 244 ALA A N 1
ATOM 1969 C CA . ALA A 1 244 ? 2.502 -6.456 -5.691 1.00 95.75 244 ALA A CA 1
ATOM 1970 C C . ALA A 1 244 ? 3.217 -5.562 -6.719 1.00 95.75 244 ALA A C 1
ATOM 1972 O O . ALA A 1 244 ? 3.265 -5.896 -7.900 1.00 95.75 244 ALA A O 1
ATOM 1973 N N . ALA A 1 245 ? 3.846 -4.470 -6.272 1.00 95.25 245 ALA A N 1
ATOM 1974 C CA . ALA A 1 245 ? 4.629 -3.594 -7.139 1.00 95.25 245 ALA A CA 1
ATOM 1975 C C . ALA A 1 245 ? 5.846 -4.310 -7.746 1.00 95.25 245 ALA A C 1
ATOM 1977 O O . ALA A 1 245 ? 6.095 -4.175 -8.941 1.00 95.25 245 ALA A O 1
ATOM 1978 N N . VAL A 1 246 ? 6.580 -5.104 -6.957 1.00 96.75 246 VAL A N 1
ATOM 1979 C CA . VAL A 1 246 ? 7.704 -5.915 -7.465 1.00 96.75 246 VAL A CA 1
ATOM 1980 C C . VAL A 1 246 ? 7.222 -6.908 -8.522 1.00 96.75 246 VAL A C 1
ATOM 1982 O O . VAL A 1 246 ? 7.858 -7.048 -9.566 1.00 96.75 246 VAL A O 1
ATOM 1985 N N . TRP A 1 247 ? 6.086 -7.564 -8.287 1.00 96.25 247 TRP A N 1
ATOM 1986 C CA . TRP A 1 247 ? 5.501 -8.484 -9.257 1.00 96.25 247 TRP A CA 1
ATOM 1987 C C . TRP A 1 247 ? 5.100 -7.782 -10.557 1.00 96.25 247 TRP A C 1
ATOM 1989 O O . TRP A 1 247 ? 5.441 -8.259 -11.637 1.00 96.25 247 TRP A O 1
ATOM 1999 N N . GLU A 1 248 ? 4.456 -6.617 -10.474 1.00 95.75 248 GLU A N 1
ATOM 2000 C CA . GLU A 1 248 ? 4.116 -5.817 -11.656 1.00 95.75 248 GLU A CA 1
ATOM 2001 C C . GLU A 1 248 ? 5.365 -5.348 -12.414 1.00 95.75 248 GLU A C 1
ATOM 2003 O O . GLU A 1 248 ? 5.363 -5.354 -13.644 1.00 95.75 248 GLU A O 1
ATOM 2008 N N . MET A 1 249 ? 6.455 -5.011 -11.713 1.00 95.19 249 MET A N 1
ATOM 2009 C CA . MET A 1 249 ? 7.738 -4.696 -12.350 1.00 95.19 249 MET A CA 1
ATOM 2010 C C . MET A 1 249 ? 8.311 -5.894 -13.107 1.00 95.19 249 MET A C 1
ATOM 2012 O O . MET A 1 249 ? 8.772 -5.716 -14.224 1.00 95.19 249 MET A O 1
ATOM 2016 N N . ILE A 1 250 ? 8.261 -7.102 -12.539 1.00 95.50 250 ILE A N 1
ATOM 2017 C CA . ILE A 1 250 ? 8.746 -8.324 -13.203 1.00 95.50 250 ILE A CA 1
ATOM 2018 C C . ILE A 1 250 ? 7.870 -8.680 -14.407 1.00 95.50 250 ILE A C 1
ATOM 2020 O O . ILE A 1 250 ? 8.379 -9.052 -15.456 1.00 95.50 250 ILE A O 1
ATOM 2024 N N . LYS A 1 251 ? 6.549 -8.570 -14.260 1.00 94.50 251 LYS A N 1
ATOM 2025 C CA . LYS A 1 251 ? 5.577 -8.956 -15.287 1.00 94.50 251 LYS A CA 1
ATOM 2026 C C . LYS A 1 251 ? 5.589 -8.030 -16.507 1.00 94.50 251 LYS A C 1
ATOM 2028 O O . LYS A 1 251 ? 5.215 -8.466 -17.593 1.00 94.50 251 LYS A O 1
ATOM 2033 N N . ARG A 1 252 ? 5.942 -6.754 -16.318 1.00 91.06 252 ARG A N 1
ATOM 2034 C CA . ARG A 1 252 ? 5.919 -5.714 -17.362 1.00 91.06 252 ARG A CA 1
ATOM 2035 C C . ARG A 1 252 ? 7.315 -5.323 -17.882 1.00 91.06 252 ARG A C 1
ATOM 2037 O O . ARG A 1 252 ? 7.380 -4.473 -18.768 1.00 91.06 252 ARG A O 1
ATOM 2044 N N . ALA A 1 253 ? 8.389 -5.879 -17.315 1.00 78.88 253 ALA A N 1
ATOM 2045 C CA . ALA A 1 253 ? 9.769 -5.706 -17.786 1.00 78.88 253 ALA A CA 1
ATOM 2046 C C . ALA A 1 253 ? 10.097 -6.646 -18.951 1.00 78.88 253 ALA A C 1
ATOM 2048 O O . ALA A 1 253 ? 10.904 -6.220 -19.807 1.00 78.88 253 ALA A O 1
#

InterPro domains:
  IPR000672 Tetrahydrofolate dehydrogenase/cyclohydrolase [PR00085] (134-156)
  IPR000672 Tetrahydrofolate dehydrogenase/cyclohydrolase [PR00085] (175-202)
  IPR000672 Tetrahydrofolate dehydrogenase/cyclohydrolase [PR00085] (210-231)
  IPR020630 Tetrahydrofolate dehydrogenase/cyclohydrolase, catalytic domain [PF00763] (106-221)
  IPR020867 Tetrahydrofolate dehydrogenase/cyclohydrolase, conserved site [PS00766] (176-201)
  IPR046346 Aminoacid dehydrogenase-like, N-terminal domain superfamily [SSF53223] (103-222)

Sequence (253 aa):
MADMDFTDLIAVFYLWRAEKRRRRRRPWVHQILQGWEQFGDYHHLLQELRLDDGRFQRFFRLSRTQFEDLLSCVGRRIGLQDTNYRGCIPTAERLSICLRHAAVVISGTELARQIHREIQRDVEELVAHGNMRPHLGVILVGDDPASHTYVKNKTRAATILGISSDTVVRPSSVSQEELLELIDKMNRDWRVSGLLVQLPLPDHINERAVCNAIAPEKDVDGFHIVNIGKLCLDQRSMVPATPAAVWEMIKRA

Secondary structure (DSSP, 8-state):
-PPPPHHHHHHHHHHHHHHHH-----GGGHHHHHTTTT---HHHHHHHHTT-HHHHHHHHSS-HHHHHHHHHHHGGG-----S-TTSPPPHHHHHHHHHHTSPP---HHHHHHHHHHHHHHHHHHHHHTTPPPPEEEEEEES--HHHHHHHHHHHHHHHHTT-EEEEEEE-TT--HHHHHHHHHHHHH-TT--EEEEPSPPPTTS-HHHHHHHS-TTTBTT--SHHHHHHHHTT------HHHHHHHHHHHH-

Foldseek 3Di:
DDDQDPVNVVVVVVVVVVVVVPPPPPCVVVVVVVCVVVDVDPPVVVVVLVVPQVSVCVVVVDGPVRVVVVCVVCVVVDDPDPPPPPPDPPPVVVVVVCVVPDDDDQPLVVVVVVVLVVLLVVQVVCVVVVHDAAEEEEEEEADDPVLVVVVVVVCVSCVSSRHHYDYHYHYLPDAQVNLLVVLLVLQPPPNHQAYDYGDDHRPNHDPLVNLCSHDQRRHQQQSHPVSVVCVVVVHDGRDHPVVVSVVSSVVVD

=== Feature glossary ===
Key to the feature types in this record:

Secondary structure (8-state, DSSP). Secondary structure is the local, repeating backbone conformation. DSSP classifies it into eight states by reading the hydrogen-bond network: three helix types (H, G, I), two β types (E, B), two non-regular types (T, S), and unstructured coil (-).

Backbone torsions (φ/ψ). Backbone dihedral angles. Every residue except chain termini has a φ (preceding-C → N → Cα → C) and a ψ (N → Cα → C → next-N). They are reported in degrees following the IUPAC sign convention. Secondary structure is essentially a statement about which (φ, ψ) basin each residue occupies.

Predicted aligned error. Predicted Aligned Error (PAE) is an AlphaFold confidence matrix: entry (i, j) is the expected error in the position of residue j, in ångströms, when the prediction is superimposed on the true structure at residue i. Low PAE within a block of residues means that block is internally rigid and well-predicted; high PAE between two blocks means their relative placement is uncertain even if each block individually is confident.

B-factor. B-factor (Debye–Waller factor) reflects atomic displacement in the crystal lattice. It is an experimental observable (units Å²), not a prediction; low values mean the atom is pinned down, high values mean it moves or is heterogeneous across the crystal.

Secondary structure (3-state, P-SEA). Three-state secondary structure (P-SEA) collapses the eight DSSP classes into helix (a), strand (b), and coil (c). P-SEA assigns these from Cα geometry alone — distances and angles — without requiring backbone oxygens, so it works on any Cα trace.

Sequence. Primary structure: the covalent order of the twenty standard amino acids along the backbone. Two proteins with the same sequence will (almost always) fold to the same structure; two with 30% identity often share a fold but not the details.

pLDDT. pLDDT is the predicted lDDT-Cα score: AlphaFold's confidence that the local environment of each residue (all inter-atomic distances within 15 Å) is correctly placed. It is a per-residue number between 0 and 100, with higher meaning more reliable.

InterPro / GO / CATH / organism. Functional annotations link the protein to curated databases. InterPro entries identify conserved domains and families by matching the sequence against member-database signatures (Pfam, PROSITE, CDD, …). Gene Ontology (GO) terms describe molecular function, biological process, and cellular component in a controlled vocabulary. CATH places the structure in a hierarchical fold classification (Class/Architecture/Topology/Homologous-superfamily). The organism is the source species.

Contact-map, Ramachandran, and PAE plots. Three diagnostic plots accompany the record. The Cα contact map visualizes the tertiary structure as a 2D adjacency matrix (8 Å cutoff, sequence-local contacts suppressed). The Ramachandran plot shows the distribution of backbone (φ, ψ) torsions, with points in the α and β basins reflecting secondary structure content. The PAE plot shows AlphaFold's inter-residue confidence as a color matrix.

mmCIF coordinates. The mmCIF table is the protein's shape written out atom by atom. For each backbone N, Cα, C, and carbonyl O, it records an (x, y, z) coordinate triple in Å plus the residue type, chain letter, and residue number.

Radius of gyration, Cα contacts, bounding box. Three whole-structure scalars: the radius of gyration (RMS distance of Cα from centroid, in Å), the count of Cα–Cα contacts (pairs closer than 8 Å and separated by more than four residues in sequence — i.e. tertiary, not local, contacts), and the bounding-box dimensions. Together they distinguish compact globular folds from extended fibres or disordered chains.

Foldseek 3Di. The Foldseek 3Di string encodes local tertiary geometry as a 20-letter alphabet — one character per residue — derived from the relative positions of nearby Cα atoms. Unlike the amino-acid sequence, 3Di is a direct function of the 3D structure, so two proteins with the same fold have similar 3Di strings even at low sequence identity.

Rendered structure images. Six rendered views show the 3D structure from the faces of a cube — i.e. along ±x, ±y, ±z. Rendering representation is drawn randomly per protein from cartoon (secondary-structure ribbons), sticks (backbone bonds), or molecular surface; coloring is either N→C rainbow (blue at the N-terminus through red at the C-terminus) or one color per chain.

Nearest PDB structures. The Foldseek neighbor list gives the closest experimentally determined structures in the PDB, ranked by structural alignment. TM-score near 1 means near-identical fold; near 0.3 means only rough topology match. This is how one finds what a novel AlphaFold prediction most resembles in the solved-structure universe.

Solvent-accessible surface area. SASA measures how much of the protein is reachable by solvent. It is computed by rolling a water-sized probe over the atomic surface and summing the exposed area (Å²). Per-residue SASA distinguishes core (buried, low SASA) from surface (exposed, high SASA) residues; total SASA is a whole-molecule size measure.